Protein AF-A0A8T5MZJ6-F1 (afdb_monomer_lite)

Foldseek 3Di:
DALVVLVVCVVVPAQEDEAAFPPQVPHDLQEWAAEPPDDGHIYHHAPVVLLCCLQPVCLVPPDPCPPPALLSSLVVVLPDDYQGHHRDHDPCSDPNSQNVVSVSVVRVVCNVVNNVVSVDDDDDPVRRPDDHPYYDHDPAAAAPDDPVRHCCLQVVDPLSVVLVVLLVVLQVVLVVVPDPVLNVVSVVLVPRVLSNQLHPDPGPCPPPCVVPRPDPHSVRSSVVSVVVSVVSVVVD

Radius of gyration: 20.73 Å; chains: 1; bounding box: 50×42×55 Å

pLDDT: mean 92.51, std 10.88, range [41.94, 98.5]

Secondary structure (DSSP, 8-state):
--HHHHHHHHHTT-SEEEEE--S-TT--TTS-EEETT-SS-EEEEE-HHHHHHHHTSTT-TTSTT-S--HHHHHHHHHT--SS--B----GGGBTTTB-GGGTHHHHHHHHHHHHHTTT-----TTT--PPPSEEE--SS-B-SSTTT-BTHHHHSSHHHHHHHHHHHHHHHHHHHHT-HHHHHHHHHTT-THHHHTT--S--S-HHHHHHH--SSSHHHHHHHHHHHHHHHHHT-

Structure (mmCIF, N/CA/C/O backbone):
data_AF-A0A8T5MZJ6-F1
#
_entry.id   AF-A0A8T5MZJ6-F1
#
loop_
_atom_site.group_PDB
_atom_site.id
_atom_site.type_symbol
_atom_site.label_atom_id
_atom_site.label_alt_id
_atom_site.label_comp_id
_atom_site.label_asym_id
_atom_site.label_entity_id
_atom_site.label_seq_id
_atom_site.pdbx_PDB_ins_code
_atom_site.Cartn_x
_atom_site.Cartn_y
_atom_site.Cartn_z
_atom_site.occupancy
_atom_site.B_iso_or_equiv
_atom_site.auth_seq_id
_atom_site.auth_comp_id
_atom_site.auth_asym_id
_atom_site.auth_atom_id
_atom_site.pdbx_PDB_model_num
ATOM 1 N N . TYR A 1 1 ? -2.255 -4.180 5.778 1.00 95.69 1 TYR A N 1
ATOM 2 C 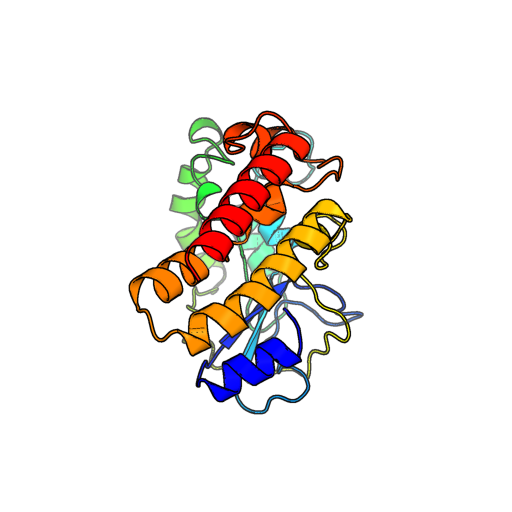CA . TYR A 1 1 ? -2.807 -5.501 5.430 1.00 95.69 1 TYR A CA 1
ATOM 3 C C . TYR A 1 1 ? -2.603 -6.470 6.589 1.00 95.69 1 TYR A C 1
ATOM 5 O O . TYR A 1 1 ? -1.585 -6.408 7.267 1.00 95.69 1 TYR A O 1
ATOM 13 N N . SER A 1 2 ? -3.566 -7.358 6.824 1.00 96.75 2 SER A N 1
ATOM 14 C CA . SER A 1 2 ? -3.425 -8.554 7.663 1.00 96.75 2 SER A CA 1
ATOM 15 C C . SER A 1 2 ? -4.362 -9.639 7.125 1.00 96.75 2 SER A C 1
ATOM 17 O O . SER A 1 2 ? -5.321 -9.322 6.415 1.00 96.75 2 SER A O 1
ATOM 19 N N . ASN A 1 3 ? -4.119 -10.904 7.479 1.00 97.19 3 ASN A N 1
ATOM 20 C CA . ASN A 1 3 ? -5.021 -11.996 7.094 1.00 97.19 3 ASN A CA 1
ATOM 21 C C . ASN A 1 3 ? -6.453 -11.771 7.618 1.00 97.19 3 ASN A C 1
ATOM 23 O O . ASN A 1 3 ? -7.423 -12.078 6.933 1.00 97.19 3 ASN A O 1
ATOM 27 N N . GLU A 1 4 ? -6.590 -11.185 8.811 1.00 97.69 4 GLU A N 1
ATOM 28 C CA . GLU A 1 4 ? -7.889 -10.851 9.404 1.00 97.69 4 GLU A CA 1
ATOM 29 C C . GLU A 1 4 ? -8.636 -9.790 8.585 1.00 97.69 4 GLU A C 1
ATOM 31 O O . GLU A 1 4 ? -9.806 -9.980 8.257 1.00 97.69 4 GLU A O 1
ATOM 36 N N . ILE A 1 5 ? -7.956 -8.707 8.186 1.00 97.56 5 ILE A N 1
ATOM 37 C CA . ILE A 1 5 ? -8.549 -7.656 7.343 1.00 97.56 5 ILE A CA 1
ATOM 38 C C . ILE A 1 5 ? -9.004 -8.240 6.002 1.00 97.56 5 ILE A C 1
ATOM 40 O O . ILE A 1 5 ? -10.084 -7.898 5.522 1.00 97.56 5 ILE A O 1
ATOM 44 N N . ALA A 1 6 ? -8.216 -9.144 5.413 1.00 98.19 6 ALA A N 1
ATOM 45 C CA . ALA A 1 6 ? -8.610 -9.843 4.195 1.00 98.19 6 ALA A CA 1
ATOM 46 C C . ALA A 1 6 ? -9.874 -10.697 4.396 1.00 98.19 6 ALA A C 1
ATOM 48 O O . ALA A 1 6 ? -10.782 -10.634 3.569 1.00 98.19 6 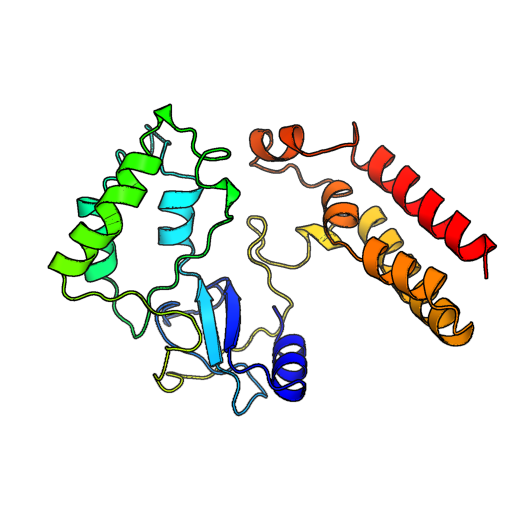ALA A O 1
ATOM 49 N N . GLY A 1 7 ? -9.978 -11.423 5.514 1.00 98.38 7 GLY A N 1
ATOM 50 C CA . GLY A 1 7 ? -11.177 -12.193 5.862 1.00 98.38 7 GLY A CA 1
ATOM 51 C C . GLY A 1 7 ? -12.418 -11.316 6.049 1.00 98.38 7 GLY A C 1
ATOM 52 O O . GLY A 1 7 ? -13.500 -11.653 5.567 1.00 98.38 7 GLY A O 1
ATOM 53 N N . ILE A 1 8 ? -12.265 -10.148 6.682 1.00 98.31 8 ILE A N 1
ATOM 54 C CA . ILE A 1 8 ? -13.347 -9.162 6.807 1.00 98.31 8 ILE A CA 1
ATOM 55 C C . ILE A 1 8 ? -13.759 -8.653 5.422 1.00 98.31 8 ILE A C 1
ATOM 57 O O . ILE A 1 8 ? -14.951 -8.646 5.113 1.00 98.31 8 ILE A O 1
ATOM 61 N N . ALA A 1 9 ? -12.804 -8.272 4.571 1.00 98.31 9 ALA A N 1
ATOM 62 C CA . ALA A 1 9 ? -13.087 -7.808 3.215 1.00 98.31 9 ALA A CA 1
ATOM 63 C C . ALA A 1 9 ? -13.824 -8.879 2.386 1.00 98.31 9 ALA A C 1
ATOM 65 O O . ALA A 1 9 ? -14.832 -8.574 1.747 1.00 98.31 9 ALA A O 1
ATOM 66 N N . GLU A 1 10 ? -13.402 -10.145 2.464 1.00 98.25 10 GLU A N 1
ATOM 67 C CA . GLU A 1 10 ? -14.109 -11.266 1.831 1.00 98.25 10 GLU A CA 1
ATOM 68 C C . GLU A 1 10 ? -15.551 -11.390 2.349 1.00 98.25 10 GLU A C 1
ATOM 70 O O . GLU A 1 10 ? -16.484 -11.523 1.556 1.00 98.25 10 GLU A O 1
ATOM 75 N N . SER A 1 11 ? -15.757 -11.289 3.667 1.00 98.38 11 SER A N 1
ATOM 76 C CA . SER A 1 11 ? -17.091 -11.385 4.283 1.00 98.38 11 SER A CA 1
ATOM 77 C C . SER A 1 11 ? -18.051 -10.274 3.840 1.00 98.38 11 SER A C 1
ATOM 79 O O . SER A 1 11 ? -19.264 -10.481 3.796 1.00 98.38 11 SER A O 1
ATOM 81 N N . LEU A 1 12 ? -17.505 -9.112 3.470 1.00 98.25 12 LEU A N 1
ATOM 82 C CA . LEU A 1 12 ? -18.248 -7.968 2.944 1.00 98.25 12 LEU A CA 1
ATOM 83 C C . LEU A 1 12 ? -18.489 -8.058 1.426 1.00 98.25 12 LEU A C 1
ATOM 85 O O . LEU A 1 12 ? -19.178 -7.203 0.873 1.00 98.25 12 LEU A O 1
ATOM 89 N N . GLY A 1 13 ? -17.957 -9.084 0.754 1.00 97.56 13 GLY A N 1
ATOM 90 C CA . GLY A 1 13 ? -18.157 -9.325 -0.676 1.00 97.56 13 GLY A CA 1
ATOM 91 C C . GLY A 1 13 ? -17.139 -8.648 -1.597 1.00 97.56 13 GLY A C 1
ATOM 92 O O . GLY A 1 13 ? -17.360 -8.619 -2.809 1.00 97.56 13 GLY A O 1
ATOM 93 N N . TYR A 1 14 ? -16.031 -8.118 -1.068 1.00 97.56 14 TYR A N 1
ATOM 94 C CA . TYR A 1 14 ? -14.942 -7.615 -1.909 1.00 97.56 14 TYR A CA 1
ATOM 95 C C . TYR A 1 14 ? -14.266 -8.770 -2.662 1.00 97.56 14 TYR A C 1
ATOM 97 O O . TYR A 1 14 ? -14.026 -9.840 -2.102 1.00 97.56 14 TYR A O 1
ATOM 105 N N . LYS A 1 15 ? -13.953 -8.545 -3.943 1.00 96.94 15 LYS A N 1
ATOM 106 C CA . LYS A 1 15 ? -13.355 -9.556 -4.836 1.00 96.94 15 LYS A CA 1
ATOM 107 C C . LYS A 1 15 ? -11.827 -9.565 -4.809 1.00 96.94 15 LYS A C 1
ATOM 109 O O . LYS A 1 15 ? -11.223 -10.621 -4.972 1.00 96.94 15 LYS A O 1
ATOM 114 N N . THR A 1 16 ? -11.220 -8.407 -4.563 1.00 97.62 16 THR A N 1
ATOM 115 C CA . THR A 1 16 ? -9.768 -8.219 -4.594 1.00 97.62 16 THR A CA 1
ATOM 116 C C . THR A 1 16 ? -9.340 -7.311 -3.446 1.00 97.62 16 THR A C 1
ATOM 118 O O . THR A 1 16 ? -10.002 -6.312 -3.164 1.00 97.62 16 THR A O 1
ATOM 121 N N . ILE A 1 17 ? -8.229 -7.646 -2.794 1.00 97.69 17 ILE A N 1
ATOM 122 C CA . ILE A 1 17 ? -7.534 -6.811 -1.812 1.00 97.69 17 ILE A CA 1
ATOM 123 C C . ILE A 1 17 ? -6.093 -6.578 -2.275 1.00 97.69 17 ILE A C 1
ATOM 125 O O . ILE A 1 17 ? -5.496 -7.427 -2.937 1.00 97.69 17 ILE A O 1
ATOM 129 N N . LEU A 1 18 ? -5.543 -5.411 -1.949 1.00 97.44 18 LEU A N 1
ATOM 130 C CA . LEU A 1 18 ? -4.189 -5.008 -2.326 1.00 97.44 18 LEU A CA 1
ATOM 131 C C . LEU A 1 18 ? -3.278 -5.014 -1.092 1.00 97.44 18 LEU A C 1
ATOM 133 O O . LEU A 1 18 ? -3.720 -4.669 0.009 1.00 97.44 18 LEU A O 1
ATOM 137 N N . ALA A 1 19 ? -2.010 -5.385 -1.261 1.00 97.31 19 ALA A N 1
ATOM 138 C CA . ALA A 1 19 ? -1.007 -5.269 -0.202 1.00 97.31 19 ALA A CA 1
ATOM 139 C C . ALA A 1 19 ? 0.405 -5.018 -0.748 1.00 97.31 19 ALA A C 1
ATOM 141 O O . ALA A 1 19 ? 0.667 -5.149 -1.942 1.00 97.31 19 ALA A O 1
ATOM 142 N N . GLU A 1 20 ? 1.322 -4.666 0.150 1.00 96.25 20 GLU A N 1
ATOM 143 C CA . GLU A 1 20 ? 2.745 -4.532 -0.163 1.00 96.25 20 GLU A CA 1
ATOM 144 C C . GLU A 1 20 ? 3.383 -5.900 -0.469 1.00 96.25 20 GLU A C 1
ATOM 146 O O . GLU A 1 20 ? 3.102 -6.889 0.214 1.00 96.25 20 GLU A O 1
ATOM 151 N N . GLY A 1 21 ? 4.255 -5.958 -1.478 1.00 94.44 21 GLY A N 1
ATOM 152 C CA . GLY A 1 21 ? 4.912 -7.179 -1.953 1.00 94.44 21 GLY A CA 1
ATOM 153 C C . GLY A 1 21 ? 6.135 -7.584 -1.134 1.00 94.44 21 GLY A C 1
ATOM 154 O O . GLY A 1 21 ? 7.237 -7.683 -1.669 1.00 94.44 21 GLY A O 1
ATOM 155 N N . ILE A 1 22 ? 5.944 -7.831 0.162 1.00 92.69 22 ILE A N 1
ATOM 156 C CA . ILE A 1 22 ? 6.994 -8.256 1.107 1.00 92.69 22 ILE A CA 1
ATOM 157 C C . ILE A 1 22 ? 6.788 -9.696 1.592 1.00 92.69 22 ILE A C 1
ATOM 159 O O . ILE A 1 22 ? 5.775 -10.323 1.308 1.00 92.69 22 ILE A O 1
ATOM 163 N N . ASN A 1 23 ? 7.756 -10.249 2.333 1.00 88.25 23 ASN A N 1
ATOM 164 C CA . ASN A 1 23 ? 7.671 -11.587 2.950 1.00 88.25 23 ASN A CA 1
ATOM 165 C C . ASN A 1 23 ? 7.388 -12.735 1.956 1.00 88.25 23 ASN A C 1
ATOM 167 O O . ASN A 1 23 ? 6.758 -13.746 2.280 1.00 88.25 23 ASN A O 1
ATOM 171 N N . LEU A 1 24 ? 7.876 -12.599 0.722 1.00 90.31 24 LEU A N 1
ATOM 172 C CA . LEU A 1 24 ? 7.613 -13.552 -0.356 1.00 90.31 24 LEU A CA 1
ATOM 173 C C . LEU A 1 24 ? 8.592 -14.731 -0.408 1.00 90.31 24 LEU A C 1
ATOM 175 O O . LEU A 1 24 ? 8.253 -15.775 -0.973 1.00 90.31 24 LEU A O 1
ATOM 179 N N . GLY A 1 25 ? 9.765 -14.614 0.219 1.00 89.19 25 GLY A N 1
ATOM 180 C CA . GLY A 1 25 ? 10.819 -15.622 0.122 1.00 89.19 25 GLY A CA 1
ATOM 181 C C . GLY A 1 25 ? 11.294 -15.758 -1.325 1.00 89.19 25 GLY A C 1
ATOM 182 O O . GLY A 1 25 ? 11.796 -14.801 -1.897 1.00 89.19 25 GLY A O 1
ATOM 183 N N . TRP A 1 26 ? 11.112 -16.939 -1.917 1.00 87.81 26 TRP A N 1
ATOM 184 C CA . TRP A 1 26 ? 11.444 -17.217 -3.323 1.00 87.81 26 TRP A CA 1
ATOM 185 C C . TRP A 1 26 ? 10.317 -16.862 -4.309 1.00 87.81 26 TRP A C 1
ATOM 187 O O . TRP A 1 26 ? 10.498 -16.985 -5.519 1.00 87.81 26 TRP A O 1
ATOM 197 N N . ARG A 1 27 ? 9.140 -16.469 -3.807 1.00 94.38 27 ARG A N 1
ATOM 198 C CA . ARG A 1 27 ? 7.971 -16.128 -4.627 1.00 94.38 27 ARG A CA 1
ATOM 199 C C . ARG A 1 27 ? 8.084 -14.708 -5.195 1.00 94.38 27 ARG A C 1
ATOM 201 O O . ARG A 1 27 ? 8.863 -13.898 -4.703 1.00 94.38 27 ARG A O 1
ATOM 208 N N . SER A 1 28 ? 7.269 -14.394 -6.201 1.00 96.31 28 SER A N 1
ATOM 209 C CA . SER A 1 28 ? 7.245 -13.083 -6.870 1.00 96.31 28 SER A CA 1
ATOM 210 C C . SER A 1 28 ? 5.968 -12.298 -6.535 1.00 96.31 28 SER A C 1
ATOM 212 O O . SER A 1 28 ? 4.906 -12.916 -6.447 1.00 96.31 28 SER A O 1
ATOM 214 N N . PRO A 1 29 ? 6.015 -10.958 -6.388 1.00 97.19 29 PRO A N 1
ATOM 215 C CA . PRO A 1 29 ? 4.811 -10.143 -6.198 1.00 97.19 29 PRO A CA 1
ATOM 216 C C . PRO A 1 29 ? 3.924 -10.093 -7.452 1.00 97.19 29 PRO A C 1
ATOM 218 O O . PRO A 1 29 ? 2.780 -9.661 -7.369 1.00 97.19 29 PRO A O 1
ATOM 221 N N . ASN A 1 30 ? 4.428 -10.563 -8.598 1.00 97.62 30 ASN A N 1
ATOM 222 C CA . ASN A 1 30 ? 3.744 -10.467 -9.885 1.00 97.62 30 ASN A CA 1
ATOM 223 C C . ASN A 1 30 ? 2.742 -11.609 -10.157 1.00 97.62 30 ASN A C 1
ATOM 225 O O . ASN A 1 30 ? 2.344 -11.826 -11.297 1.00 97.62 30 ASN A O 1
ATOM 229 N N . TYR A 1 31 ? 2.376 -12.393 -9.145 1.00 97.88 31 TYR A N 1
ATOM 230 C CA . TYR A 1 31 ? 1.352 -13.435 -9.260 1.00 97.88 31 TYR A CA 1
ATOM 231 C C . TYR A 1 31 ? 0.130 -13.057 -8.434 1.00 97.88 31 TYR A C 1
ATOM 233 O O . TYR A 1 31 ? 0.239 -12.344 -7.432 1.00 97.88 31 TYR A O 1
ATOM 241 N N . VAL A 1 32 ? -1.030 -13.581 -8.824 1.00 98.00 32 VAL A N 1
ATOM 242 C CA . VAL A 1 32 ? -2.225 -13.499 -7.983 1.00 98.00 32 VAL A CA 1
ATOM 243 C C . VAL A 1 32 ? -2.063 -14.451 -6.799 1.00 98.00 32 VAL A C 1
ATOM 245 O O . VAL A 1 32 ? -1.678 -15.607 -6.964 1.00 98.00 32 VAL A O 1
ATOM 248 N N . TYR A 1 33 ? -2.388 -13.991 -5.593 1.00 98.06 33 TYR A N 1
ATOM 249 C CA . TYR A 1 33 ? -2.386 -14.824 -4.389 1.00 98.06 33 TYR A CA 1
ATOM 250 C C . TYR A 1 33 ? -3.773 -14.919 -3.766 1.00 98.06 33 TYR A C 1
ATOM 252 O O . TYR A 1 33 ? -4.672 -14.134 -4.055 1.00 98.06 33 TYR A O 1
ATOM 260 N N . ARG A 1 34 ? -3.946 -15.888 -2.870 1.00 98.06 34 ARG A N 1
ATOM 261 C CA . ARG A 1 34 ? -5.109 -15.995 -1.989 1.00 98.06 34 ARG A CA 1
ATOM 262 C C . ARG A 1 34 ? -4.670 -15.652 -0.568 1.00 98.06 34 ARG A C 1
ATOM 264 O O . ARG A 1 34 ? -3.710 -16.264 -0.096 1.00 98.06 34 ARG A O 1
ATOM 271 N N . PRO A 1 35 ? -5.325 -14.719 0.139 1.00 98.06 35 PRO A N 1
ATOM 272 C CA . PRO A 1 35 ? -5.056 -14.508 1.555 1.00 98.06 35 PRO A CA 1
ATOM 273 C C . PRO A 1 35 ? -5.254 -15.787 2.367 1.00 98.06 35 PRO A C 1
ATOM 275 O O . PRO A 1 35 ? -6.222 -16.526 2.160 1.00 98.06 35 PRO A O 1
ATOM 278 N N . ARG A 1 36 ? -4.367 -16.033 3.331 1.00 97.44 36 ARG A N 1
ATOM 279 C CA . ARG A 1 36 ? -4.527 -17.137 4.277 1.00 97.44 36 ARG A CA 1
ATOM 280 C C . ARG A 1 36 ? -5.857 -17.026 5.020 1.00 97.44 36 ARG A C 1
ATOM 282 O O . ARG A 1 36 ? -6.197 -15.978 5.561 1.00 97.44 36 ARG A O 1
ATOM 289 N N . GLY A 1 37 ? -6.600 -18.132 5.055 1.00 96.94 37 GLY A N 1
ATOM 290 C CA . GLY A 1 37 ? -7.919 -18.204 5.692 1.00 96.94 37 GLY A CA 1
ATOM 291 C C . GLY A 1 37 ? -9.082 -17.678 4.843 1.00 96.94 37 GLY A C 1
ATOM 292 O O . GLY A 1 37 ? -10.219 -17.752 5.295 1.00 96.94 37 GLY A O 1
ATOM 293 N N . CYS A 1 38 ? -8.822 -17.202 3.623 1.00 98.00 38 CYS A N 1
ATOM 294 C CA . CYS A 1 38 ? -9.849 -16.787 2.667 1.00 98.00 38 CYS A CA 1
ATOM 295 C C . CYS A 1 38 ? -10.048 -17.831 1.562 1.00 98.00 38 CYS A C 1
ATOM 297 O O . CYS A 1 38 ? -9.199 -18.699 1.344 1.00 98.00 38 CYS A O 1
ATOM 299 N N . SER A 1 39 ? -11.167 -17.753 0.844 1.00 96.19 39 SER A N 1
ATOM 300 C CA . SER A 1 39 ? -11.558 -18.753 -0.165 1.00 96.19 39 SER A CA 1
ATOM 301 C C . SER A 1 39 ? -11.883 -18.180 -1.545 1.00 96.19 39 SER A C 1
ATOM 303 O O . SER A 1 39 ? -11.803 -18.910 -2.529 1.00 96.19 39 SER A O 1
ATOM 305 N N . LYS A 1 40 ? -12.240 -16.897 -1.625 1.00 95.81 40 LYS A N 1
ATOM 306 C CA . LYS A 1 40 ? -12.764 -16.222 -2.817 1.00 95.81 40 LYS A CA 1
ATOM 307 C C . LYS A 1 40 ? -12.001 -14.947 -3.157 1.00 95.81 40 LYS A C 1
ATOM 309 O O . LYS A 1 40 ? -11.792 -14.682 -4.335 1.00 95.81 40 LYS A O 1
ATOM 314 N N . ILE A 1 41 ? -11.625 -14.146 -2.157 1.00 97.75 41 ILE A N 1
ATOM 315 C CA . ILE A 1 41 ? -10.947 -12.871 -2.392 1.00 97.75 41 ILE A CA 1
ATOM 316 C C . ILE A 1 41 ? -9.534 -13.119 -2.937 1.00 97.75 41 ILE A C 1
ATOM 318 O O . ILE A 1 41 ? -8.779 -13.948 -2.419 1.00 97.75 41 ILE A O 1
ATOM 322 N N . LYS A 1 42 ? -9.175 -12.385 -3.989 1.00 98.19 42 LYS A N 1
ATOM 323 C CA . LYS A 1 42 ? -7.832 -12.373 -4.572 1.00 98.19 42 LYS A CA 1
ATOM 324 C C . LYS A 1 42 ? -6.962 -11.335 -3.871 1.00 98.19 42 LYS A C 1
ATOM 326 O O . LYS A 1 42 ? -7.450 -10.301 -3.422 1.00 98.19 42 LYS A O 1
ATOM 331 N N . LEU A 1 43 ? -5.665 -11.595 -3.804 1.00 98.12 43 LEU A N 1
ATOM 332 C CA . LEU A 1 43 ? -4.651 -10.681 -3.298 1.00 98.12 43 LEU A CA 1
ATOM 333 C C . LEU A 1 43 ? -3.699 -10.299 -4.425 1.00 98.12 43 LEU A C 1
ATOM 335 O O . LEU A 1 43 ? -3.044 -11.167 -5.004 1.00 98.12 43 LEU A O 1
ATOM 339 N N . LEU A 1 44 ? -3.598 -8.997 -4.679 1.00 98.38 44 LEU A N 1
ATOM 340 C CA . LEU A 1 44 ? -2.602 -8.418 -5.572 1.00 98.38 44 LEU A CA 1
ATOM 341 C C . LEU A 1 44 ? -1.528 -7.725 -4.741 1.00 98.38 44 LEU A C 1
ATOM 343 O O . LEU A 1 44 ? -1.826 -6.930 -3.845 1.00 98.38 44 LEU A O 1
ATOM 347 N N . LEU A 1 45 ? -0.274 -8.048 -5.036 1.00 98.00 45 LEU A N 1
ATOM 348 C CA . LEU A 1 45 ? 0.874 -7.525 -4.315 1.00 98.00 45 LEU A CA 1
ATOM 349 C C . LEU A 1 45 ? 1.596 -6.487 -5.153 1.00 98.00 45 LEU A C 1
ATOM 351 O O . LEU A 1 45 ? 1.884 -6.726 -6.324 1.00 98.00 45 LEU A O 1
ATOM 355 N N . ARG A 1 46 ? 1.921 -5.357 -4.531 1.00 97.69 46 ARG A N 1
ATOM 356 C CA . ARG A 1 46 ? 2.731 -4.299 -5.130 1.00 97.69 46 ARG A CA 1
ATOM 357 C C . ARG A 1 46 ? 4.097 -4.840 -5.536 1.00 97.69 46 ARG A C 1
ATOM 359 O O . ARG A 1 46 ? 4.797 -5.451 -4.730 1.00 97.69 46 ARG A O 1
ATOM 366 N N . ASN A 1 47 ? 4.535 -4.535 -6.750 1.00 97.44 47 ASN A N 1
ATOM 367 C CA . ASN A 1 47 ? 5.942 -4.637 -7.104 1.00 97.44 47 ASN A CA 1
ATOM 368 C C . ASN A 1 47 ? 6.649 -3.363 -6.622 1.00 97.44 47 ASN A C 1
ATOM 370 O O . ASN A 1 47 ? 6.705 -2.365 -7.346 1.00 97.44 47 ASN A O 1
ATOM 374 N N . TYR A 1 48 ? 7.117 -3.364 -5.369 1.00 94.38 48 TYR A N 1
ATOM 375 C CA . TYR A 1 48 ? 7.643 -2.151 -4.732 1.00 94.38 48 TYR A CA 1
ATOM 376 C C . TYR A 1 48 ? 8.846 -1.567 -5.473 1.00 94.38 48 TYR A C 1
ATOM 378 O O . TYR A 1 48 ? 8.963 -0.353 -5.547 1.00 94.38 48 TYR A O 1
ATOM 386 N N . MET A 1 49 ? 9.712 -2.395 -6.072 1.00 93.88 49 MET A N 1
ATOM 387 C CA . MET A 1 49 ? 10.893 -1.892 -6.782 1.00 93.88 49 MET A CA 1
ATOM 388 C C . MET A 1 49 ? 10.495 -1.022 -7.973 1.00 93.88 49 MET A C 1
ATOM 390 O O . MET A 1 49 ? 10.897 0.136 -8.026 1.00 93.88 49 MET A O 1
ATOM 394 N N . LEU A 1 50 ? 9.654 -1.555 -8.865 1.00 97.25 50 LEU A N 1
ATOM 395 C CA . LEU A 1 50 ? 9.181 -0.831 -10.047 1.00 97.25 50 LEU A CA 1
ATOM 396 C C . LEU A 1 50 ? 8.267 0.341 -9.674 1.00 97.25 50 LEU A C 1
ATOM 398 O O . LEU A 1 50 ? 8.319 1.403 -10.288 1.00 97.25 50 LEU A O 1
ATOM 402 N N . SER A 1 51 ? 7.460 0.173 -8.625 1.00 97.38 51 SER A N 1
ATOM 403 C CA . SER A 1 51 ? 6.622 1.250 -8.096 1.00 97.38 51 SER A CA 1
ATOM 404 C C . SER A 1 51 ? 7.452 2.426 -7.576 1.00 97.38 51 SER A C 1
ATOM 406 O O . SER A 1 51 ? 7.159 3.580 -7.892 1.00 97.38 51 SER A O 1
ATOM 408 N N . ASP A 1 52 ? 8.505 2.144 -6.809 1.00 95.31 52 ASP A N 1
ATOM 409 C CA . ASP A 1 52 ? 9.394 3.154 -6.234 1.00 95.31 52 ASP A CA 1
ATOM 410 C C . ASP A 1 52 ? 10.280 3.814 -7.303 1.00 95.31 52 ASP A C 1
ATOM 412 O O . ASP A 1 52 ? 10.670 4.972 -7.145 1.00 95.31 52 ASP A O 1
ATOM 416 N N . ASP A 1 53 ? 10.573 3.122 -8.409 1.00 97.25 53 ASP A N 1
ATOM 417 C CA . ASP A 1 53 ? 11.318 3.698 -9.534 1.00 97.25 53 ASP A CA 1
ATOM 418 C C . ASP A 1 53 ? 10.580 4.891 -10.159 1.00 97.25 53 ASP A C 1
ATOM 420 O O . ASP A 1 53 ? 11.205 5.904 -10.473 1.00 97.25 53 ASP A O 1
ATOM 424 N N . VAL A 1 54 ? 9.251 4.805 -10.281 1.00 97.44 54 VAL A N 1
ATOM 425 C CA . VAL A 1 54 ? 8.410 5.913 -10.764 1.00 97.44 54 VAL A CA 1
ATOM 426 C C . VAL A 1 54 ? 8.117 6.916 -9.647 1.00 97.44 54 VAL A C 1
ATOM 428 O O . VAL A 1 54 ? 8.199 8.122 -9.866 1.00 97.44 54 VAL A O 1
ATOM 431 N N . SER A 1 55 ? 7.794 6.433 -8.445 1.00 94.88 55 SER A N 1
ATOM 432 C CA . SER A 1 55 ? 7.320 7.301 -7.355 1.00 94.88 55 SER A CA 1
ATOM 433 C C . SER A 1 55 ? 8.447 8.149 -6.757 1.00 94.88 55 SER A C 1
ATOM 435 O O . SER A 1 55 ? 8.283 9.350 -6.552 1.00 94.88 55 SER A O 1
ATOM 437 N N . PHE A 1 56 ? 9.622 7.549 -6.539 1.00 92.56 56 PHE A N 1
ATOM 438 C CA . PHE A 1 56 ? 10.723 8.165 -5.792 1.00 92.56 56 PHE A CA 1
ATOM 439 C C . PHE A 1 56 ? 11.989 8.376 -6.630 1.00 92.56 56 PHE A C 1
ATOM 441 O O . PHE A 1 56 ? 12.645 9.406 -6.493 1.00 92.56 56 PHE A O 1
ATOM 448 N N . ARG A 1 57 ? 12.363 7.429 -7.505 1.00 95.69 57 ARG A N 1
ATOM 449 C CA . ARG A 1 57 ? 13.658 7.485 -8.224 1.00 95.69 57 ARG A CA 1
ATOM 450 C C . ARG A 1 57 ? 13.602 8.178 -9.583 1.00 95.69 57 ARG A C 1
ATOM 452 O O . ARG A 1 57 ? 14.651 8.377 -10.194 1.00 95.69 57 ARG A O 1
ATOM 459 N N . PHE A 1 58 ? 12.421 8.580 -10.047 1.00 97.19 58 PHE A N 1
ATOM 460 C CA . PHE A 1 58 ? 12.219 9.107 -11.398 1.00 97.19 58 PHE A CA 1
ATOM 461 C C . PHE A 1 58 ? 13.130 10.302 -11.724 1.00 97.19 58 PHE A C 1
ATOM 463 O O . PHE A 1 58 ? 13.727 10.360 -12.799 1.00 97.19 58 PHE A O 1
ATOM 470 N N . SER A 1 59 ? 13.301 11.214 -10.765 1.00 94.81 59 SER A N 1
ATOM 471 C CA . SER A 1 59 ? 14.176 12.392 -10.856 1.00 94.81 59 SER A CA 1
ATOM 472 C C . SER A 1 59 ? 15.533 12.218 -10.154 1.00 94.81 59 SER A C 1
ATOM 474 O O . SER A 1 59 ? 16.316 13.163 -10.045 1.00 94.81 59 SER A O 1
ATOM 476 N N . ALA A 1 60 ? 15.865 11.007 -9.696 1.00 95.00 60 ALA A N 1
ATOM 477 C CA . ALA A 1 60 ? 17.104 10.740 -8.975 1.00 95.00 60 ALA A CA 1
ATOM 478 C C . ALA A 1 60 ? 18.294 10.579 -9.939 1.00 95.00 60 ALA A C 1
ATOM 480 O O . ALA A 1 60 ? 18.681 9.468 -10.289 1.00 95.00 60 ALA A O 1
ATOM 481 N N . HIS A 1 61 ? 18.935 11.686 -10.325 1.00 94.19 61 HIS A N 1
ATOM 482 C CA . HIS A 1 61 ? 20.067 11.706 -11.271 1.00 94.19 61 HIS A CA 1
ATOM 483 C C . HIS A 1 61 ? 21.260 10.805 -10.899 1.00 94.19 61 HIS A C 1
ATOM 485 O O . HIS A 1 61 ? 22.038 10.424 -11.771 1.00 94.19 61 HIS A O 1
ATOM 491 N N . ALA A 1 62 ? 21.431 10.491 -9.612 1.00 95.00 62 ALA A N 1
ATOM 492 C CA . ALA A 1 62 ? 22.500 9.621 -9.120 1.00 95.00 62 ALA A CA 1
ATOM 493 C C . ALA A 1 62 ? 22.148 8.120 -9.169 1.00 95.00 62 ALA A C 1
ATOM 495 O O . ALA A 1 62 ? 23.025 7.279 -8.974 1.00 95.00 62 ALA A O 1
ATOM 496 N N . TRP A 1 63 ? 20.881 7.765 -9.399 1.00 96.38 63 TRP A N 1
ATOM 497 C CA . TRP A 1 63 ? 20.451 6.377 -9.532 1.00 96.38 63 TRP A CA 1
ATOM 498 C C . TRP A 1 63 ? 20.840 5.831 -10.907 1.00 96.38 63 TRP A C 1
ATOM 500 O O . TRP A 1 63 ? 20.634 6.474 -11.931 1.00 96.38 63 TRP A O 1
ATOM 510 N N . SER A 1 64 ? 21.368 4.608 -10.949 1.00 95.62 64 SER A N 1
ATOM 511 C CA . SER A 1 64 ? 21.848 3.972 -12.184 1.00 95.62 64 SER A CA 1
ATOM 512 C C . SER A 1 64 ? 20.766 3.755 -13.247 1.00 95.62 64 SER A C 1
ATOM 514 O O . SER A 1 64 ? 21.094 3.600 -14.422 1.00 95.62 64 SER A O 1
ATOM 516 N N . GLY A 1 65 ? 19.487 3.741 -12.858 1.00 93.81 65 GLY A N 1
ATOM 517 C CA . GLY A 1 65 ? 18.363 3.661 -13.791 1.00 93.81 65 GLY A CA 1
ATOM 518 C C . GLY A 1 65 ? 18.040 4.981 -14.497 1.00 93.81 65 GLY A C 1
ATOM 519 O O . GLY A 1 65 ? 17.390 4.952 -15.546 1.00 93.81 65 GLY A O 1
ATOM 520 N N . TYR A 1 66 ? 18.525 6.118 -13.982 1.00 97.19 66 TYR A N 1
ATOM 521 C CA . TYR A 1 66 ? 18.247 7.445 -14.527 1.00 97.19 66 TYR A CA 1
ATOM 522 C C . TYR A 1 66 ? 18.917 7.663 -15.904 1.00 97.19 66 TYR A C 1
ATOM 524 O O . TYR A 1 66 ? 20.065 7.261 -16.105 1.00 97.19 66 TYR A O 1
ATOM 532 N N . PRO A 1 67 ? 18.249 8.330 -16.868 1.00 97.00 67 PRO A N 1
ATOM 533 C CA . PRO A 1 67 ? 16.853 8.778 -16.820 1.00 97.00 67 PRO A CA 1
ATOM 534 C C . PRO A 1 67 ? 15.879 7.608 -16.991 1.00 97.00 67 PRO A C 1
ATOM 536 O O . PRO A 1 67 ? 16.138 6.708 -17.795 1.00 97.00 67 PRO A O 1
ATOM 539 N N . LEU A 1 68 ? 14.747 7.631 -16.281 1.00 98.19 68 LEU A N 1
ATOM 540 C CA . LEU A 1 68 ? 13.682 6.649 -16.485 1.00 98.19 68 LEU A CA 1
ATOM 541 C C . LEU A 1 68 ? 12.772 7.089 -17.636 1.00 98.19 68 LEU A C 1
ATOM 543 O O . LEU A 1 68 ? 11.987 8.024 -17.507 1.00 98.19 68 LEU A O 1
ATOM 547 N N . THR A 1 69 ? 12.893 6.423 -18.779 1.00 98.38 69 THR A N 1
ATOM 548 C CA . THR A 1 69 ? 12.078 6.691 -19.968 1.00 98.38 69 THR A CA 1
ATOM 549 C C . THR A 1 69 ? 10.967 5.651 -20.116 1.00 98.38 69 THR A C 1
ATOM 551 O O . THR A 1 69 ? 11.042 4.558 -19.553 1.00 98.38 69 THR A O 1
ATOM 554 N N . ALA A 1 70 ? 9.908 5.994 -20.855 1.00 98.50 70 ALA A N 1
ATOM 555 C CA . ALA A 1 70 ? 8.740 5.129 -21.032 1.00 98.50 70 ALA A CA 1
ATOM 556 C C . ALA A 1 70 ? 9.088 3.798 -21.721 1.00 98.50 70 ALA A C 1
ATOM 558 O O . ALA A 1 70 ? 8.596 2.752 -21.309 1.00 98.50 70 ALA A O 1
ATOM 559 N N . ASP A 1 71 ? 9.969 3.834 -22.722 1.00 98.38 71 ASP A N 1
ATOM 560 C CA . ASP A 1 71 ? 10.477 2.667 -23.449 1.00 98.38 71 ASP A CA 1
ATOM 561 C C . ASP A 1 71 ? 11.333 1.773 -22.546 1.00 98.38 71 ASP A C 1
ATOM 563 O O . ASP A 1 71 ? 11.105 0.569 -22.483 1.00 98.38 71 ASP A O 1
ATOM 567 N N . LYS A 1 72 ? 12.246 2.365 -21.764 1.00 98.44 72 LYS A N 1
ATOM 568 C CA . LYS A 1 72 ? 13.061 1.643 -20.776 1.00 98.44 72 LYS A CA 1
ATOM 569 C C . LYS A 1 72 ? 12.190 0.960 -19.719 1.00 98.44 72 LYS A C 1
ATOM 571 O O . LYS A 1 72 ? 12.428 -0.191 -19.376 1.00 98.44 72 LYS A O 1
ATOM 576 N N . TYR A 1 73 ? 11.186 1.659 -19.195 1.00 98.38 73 TYR A N 1
ATOM 577 C CA . TYR A 1 73 ? 10.306 1.098 -18.172 1.00 98.38 73 TYR A CA 1
ATOM 578 C C . TYR A 1 73 ? 9.383 0.009 -18.741 1.00 98.38 73 TYR A C 1
ATOM 580 O O . TYR A 1 73 ? 9.198 -1.026 -18.105 1.00 98.38 73 TYR A O 1
ATOM 588 N N . ALA A 1 74 ? 8.857 0.192 -19.958 1.00 98.44 74 ALA A N 1
ATOM 589 C CA . ALA A 1 74 ? 8.106 -0.845 -20.669 1.00 98.44 74 ALA A CA 1
ATOM 590 C C . ALA A 1 74 ? 8.961 -2.095 -20.938 1.00 98.44 74 ALA A C 1
ATOM 592 O O . ALA A 1 74 ? 8.486 -3.212 -20.734 1.00 98.44 74 ALA A O 1
ATOM 593 N N . ASP A 1 75 ? 10.230 -1.913 -21.314 1.00 98.38 75 ASP A N 1
ATOM 594 C CA . ASP A 1 75 ? 11.192 -3.005 -21.459 1.00 98.38 75 ASP A CA 1
ATOM 595 C C . ASP A 1 75 ? 11.353 -3.779 -20.145 1.00 98.38 75 ASP A C 1
ATOM 597 O O . ASP A 1 75 ? 11.193 -4.998 -20.122 1.00 98.38 75 ASP A O 1
ATOM 601 N N . TRP A 1 76 ? 11.563 -3.095 -19.019 1.00 97.94 76 TRP A N 1
ATOM 602 C CA . TRP A 1 76 ? 11.671 -3.744 -17.706 1.00 97.94 76 TRP A CA 1
ATOM 603 C C . TRP A 1 76 ? 10.403 -4.503 -17.309 1.00 97.94 76 TRP A C 1
ATOM 605 O O . TRP A 1 76 ? 10.488 -5.628 -16.810 1.00 97.94 76 TRP A O 1
ATOM 615 N N . LEU A 1 77 ? 9.229 -3.923 -17.568 1.00 97.75 77 LEU A N 1
ATOM 616 C CA . LEU A 1 77 ? 7.946 -4.589 -17.345 1.00 97.75 77 LEU A CA 1
ATOM 617 C C . LEU A 1 77 ? 7.815 -5.856 -18.197 1.00 97.75 77 LEU A C 1
ATOM 619 O O . LEU A 1 77 ? 7.329 -6.867 -17.701 1.00 97.75 77 LEU A O 1
ATOM 623 N N . SER A 1 78 ? 8.290 -5.843 -19.444 1.00 96.94 78 SER A N 1
ATOM 624 C CA . SER A 1 78 ? 8.206 -7.007 -20.338 1.00 96.94 78 SER A CA 1
ATOM 625 C C . SER A 1 78 ? 9.052 -8.199 -19.881 1.00 96.94 78 SER A C 1
ATOM 627 O O . SER A 1 78 ? 8.736 -9.344 -20.196 1.00 96.94 78 SER A O 1
ATOM 629 N N . HIS A 1 79 ? 10.101 -7.942 -19.095 1.00 96.31 79 HIS A N 1
ATOM 630 C CA . HIS A 1 79 ? 10.956 -8.974 -18.511 1.00 96.31 79 HIS A CA 1
ATOM 631 C C . HIS A 1 79 ? 10.431 -9.500 -17.166 1.00 96.31 79 HIS A C 1
ATOM 633 O O . HIS A 1 79 ? 11.008 -10.430 -16.595 1.00 96.31 79 HIS A O 1
ATOM 639 N N . CYS A 1 80 ? 9.344 -8.933 -16.636 1.00 95.56 80 CYS A N 1
ATOM 640 C CA . CYS A 1 80 ? 8.727 -9.424 -15.414 1.00 95.56 80 CYS A CA 1
ATOM 641 C C . CYS A 1 80 ? 7.986 -10.739 -15.672 1.00 95.56 80 CYS A C 1
ATOM 643 O O . CYS A 1 80 ? 7.009 -10.789 -16.410 1.00 95.56 80 CYS A O 1
ATOM 645 N N . THR A 1 81 ? 8.401 -11.809 -14.996 1.00 92.62 81 THR A N 1
ATOM 646 C CA . THR A 1 81 ? 7.644 -13.067 -14.980 1.00 92.62 81 THR A CA 1
ATOM 647 C C . THR A 1 81 ? 6.478 -12.974 -13.999 1.00 92.62 81 THR A C 1
ATOM 649 O O . THR A 1 81 ? 6.673 -12.500 -12.872 1.00 92.62 81 THR A O 1
ATOM 652 N N . GLY A 1 82 ? 5.313 -13.493 -14.376 1.00 93.94 82 GLY A N 1
ATOM 653 C CA . GLY A 1 82 ? 4.130 -13.549 -13.523 1.00 93.94 82 GLY A CA 1
ATOM 654 C C . GLY A 1 82 ? 2.836 -13.416 -14.313 1.00 93.94 82 GLY A C 1
ATOM 655 O O . GLY A 1 82 ? 2.859 -13.354 -15.540 1.00 93.94 82 GLY A O 1
ATOM 656 N N . ASP A 1 83 ? 1.729 -13.350 -13.583 1.00 92.19 83 ASP A N 1
ATOM 657 C CA . ASP A 1 83 ? 0.393 -13.107 -14.127 1.00 92.19 83 ASP A CA 1
ATOM 658 C C . ASP A 1 83 ? 0.146 -11.609 -14.353 1.00 92.19 83 ASP A C 1
ATOM 660 O O . ASP A 1 83 ? -0.463 -11.206 -15.338 1.00 92.19 83 ASP A O 1
ATOM 664 N N . VAL A 1 84 ? 0.587 -10.775 -13.406 1.00 96.94 84 VAL A N 1
ATOM 665 C CA . VAL A 1 84 ? 0.258 -9.348 -13.343 1.00 96.94 84 VAL A CA 1
ATOM 666 C C . VAL A 1 84 ? 1.338 -8.584 -12.585 1.00 96.94 84 VAL A C 1
ATOM 668 O O . VAL A 1 84 ? 1.649 -8.905 -11.443 1.00 96.94 84 VAL A O 1
ATOM 671 N N . THR A 1 85 ? 1.898 -7.534 -13.185 1.00 97.50 85 THR A N 1
ATOM 672 C CA . THR A 1 85 ? 2.856 -6.655 -12.495 1.00 97.50 85 THR A CA 1
ATOM 673 C C . THR A 1 85 ? 2.130 -5.434 -11.945 1.00 97.50 85 THR A C 1
ATOM 675 O O . THR A 1 85 ? 1.736 -4.541 -12.691 1.00 97.50 85 THR A O 1
ATOM 678 N N . ASN A 1 86 ? 1.944 -5.396 -10.627 1.00 97.50 86 ASN A N 1
ATOM 679 C CA . ASN A 1 86 ? 1.193 -4.336 -9.963 1.00 97.50 86 ASN A CA 1
ATOM 680 C C . ASN A 1 86 ? 2.091 -3.147 -9.613 1.00 97.50 86 ASN A C 1
ATOM 682 O O . ASN A 1 86 ? 2.999 -3.272 -8.787 1.00 97.50 86 ASN A O 1
ATOM 686 N N . ILE A 1 87 ? 1.799 -1.984 -10.189 1.00 96.88 87 ILE A N 1
ATOM 687 C CA . ILE A 1 87 ? 2.491 -0.733 -9.877 1.00 96.88 87 ILE A CA 1
ATOM 688 C C . ILE A 1 87 ? 1.566 0.120 -9.011 1.00 96.88 87 ILE A C 1
ATOM 690 O O . ILE A 1 87 ? 0.553 0.614 -9.504 1.00 96.88 87 ILE A O 1
ATOM 694 N N . PHE A 1 88 ? 1.888 0.270 -7.723 1.00 95.69 88 PHE A N 1
ATOM 695 C CA . PHE A 1 88 ? 1.100 1.105 -6.809 1.00 95.69 88 PHE A CA 1
ATOM 696 C C . PHE A 1 88 ? 1.886 2.356 -6.438 1.00 95.69 88 PHE A C 1
ATOM 698 O O . PHE A 1 88 ? 3.019 2.262 -5.959 1.00 95.69 88 PHE A O 1
ATOM 705 N N . MET A 1 89 ? 1.262 3.508 -6.632 1.00 94.00 89 MET A N 1
ATOM 706 C CA . MET A 1 89 ? 1.832 4.823 -6.377 1.00 94.00 89 MET A CA 1
ATOM 707 C C . MET A 1 89 ? 0.725 5.769 -5.923 1.00 94.00 89 MET A C 1
ATOM 709 O O . MET A 1 89 ? -0.435 5.576 -6.302 1.00 94.00 89 MET A O 1
ATOM 713 N N . ASP A 1 90 ? 1.091 6.783 -5.148 1.00 93.12 90 ASP A N 1
ATOM 714 C CA . ASP A 1 90 ? 0.171 7.859 -4.793 1.00 93.12 90 ASP A CA 1
ATOM 715 C C . ASP A 1 90 ? -0.140 8.700 -6.030 1.00 93.12 90 ASP A C 1
ATOM 717 O O . ASP A 1 90 ? 0.696 8.841 -6.932 1.00 93.12 90 ASP A O 1
ATOM 721 N N . TYR A 1 91 ? -1.350 9.252 -6.094 1.00 93.25 91 TYR A N 1
ATOM 722 C CA . TYR A 1 91 ? -1.782 10.050 -7.242 1.00 93.25 91 TYR A CA 1
ATOM 723 C C . TYR A 1 91 ? -0.889 11.290 -7.418 1.00 93.25 91 TYR A C 1
ATOM 725 O O . TYR A 1 91 ? -0.522 11.666 -8.534 1.00 93.25 91 TYR A O 1
ATOM 733 N N . GLU A 1 92 ? -0.446 11.838 -6.291 1.00 93.44 92 GLU A N 1
ATOM 734 C CA . GLU A 1 92 ? 0.466 12.964 -6.118 1.00 93.44 92 GLU A CA 1
ATOM 735 C C . GLU A 1 92 ? 1.869 12.690 -6.698 1.00 93.44 92 GLU A C 1
ATOM 737 O O . GLU A 1 92 ? 2.655 13.616 -6.910 1.00 93.44 92 GLU A O 1
ATOM 742 N N . THR A 1 93 ? 2.179 11.442 -7.079 1.00 94.44 93 THR A N 1
ATOM 743 C CA . THR A 1 93 ? 3.379 11.119 -7.870 1.00 94.44 93 THR A CA 1
ATOM 744 C C . THR A 1 93 ? 3.483 12.007 -9.110 1.00 94.44 93 THR A C 1
ATOM 746 O O . THR A 1 93 ? 4.562 12.501 -9.438 1.00 94.44 93 THR A O 1
ATOM 749 N N . PHE A 1 94 ? 2.359 12.263 -9.784 1.00 95.44 94 PHE A N 1
ATOM 750 C CA . PHE A 1 94 ? 2.315 13.016 -11.033 1.00 95.44 94 PHE A CA 1
ATOM 751 C C . PHE A 1 94 ? 2.008 14.497 -10.802 1.00 95.44 94 PHE A C 1
ATOM 753 O O . PHE A 1 94 ? 0.853 14.918 -10.827 1.00 95.44 94 PHE A O 1
ATOM 760 N N . GLY A 1 95 ? 3.053 15.312 -10.674 1.00 92.38 95 GLY A N 1
ATOM 761 C CA . GLY A 1 95 ? 2.945 16.770 -10.591 1.00 92.38 95 GLY A CA 1
ATOM 762 C C . GLY A 1 95 ? 3.244 17.361 -9.219 1.00 92.38 95 GLY A C 1
ATOM 763 O O . GLY A 1 95 ? 3.400 18.577 -9.148 1.00 92.38 95 GLY A O 1
ATOM 764 N N . GLU A 1 96 ? 3.378 16.538 -8.175 1.00 90.31 96 GLU A N 1
ATOM 765 C CA . GLU A 1 96 ? 3.677 17.004 -6.817 1.00 90.31 96 GLU A CA 1
ATOM 766 C C . GLU A 1 96 ? 4.942 16.358 -6.240 1.00 90.31 96 GLU A C 1
ATOM 768 O O . GLU A 1 96 ? 5.887 17.081 -5.923 1.00 90.31 96 GLU A O 1
ATOM 773 N N . HIS A 1 97 ? 5.043 15.024 -6.202 1.00 89.50 97 HIS A N 1
ATOM 774 C CA . HIS A 1 97 ? 6.311 14.358 -5.865 1.00 89.50 97 HIS A CA 1
ATOM 775 C C . HIS A 1 97 ? 7.303 14.418 -7.028 1.00 89.50 97 HIS A C 1
ATOM 777 O O . HIS A 1 97 ? 8.484 14.693 -6.831 1.00 89.50 97 HIS A O 1
ATOM 783 N N . GLN A 1 98 ? 6.824 14.205 -8.257 1.00 94.75 98 GLN A N 1
ATOM 784 C CA . GLN A 1 98 ? 7.598 14.423 -9.476 1.00 94.75 98 GLN A CA 1
ATOM 785 C C . GLN A 1 98 ? 7.005 15.618 -10.221 1.00 94.75 98 GLN A C 1
ATOM 787 O O . GLN A 1 98 ? 5.902 15.552 -10.762 1.00 94.75 98 GLN A O 1
ATOM 792 N N . TRP A 1 99 ? 7.719 16.743 -10.240 1.00 94.56 99 TRP A N 1
ATOM 793 C CA . TRP A 1 99 ? 7.221 17.973 -10.866 1.00 94.56 99 TRP A CA 1
ATOM 794 C C . TRP A 1 99 ? 7.202 17.863 -12.389 1.00 94.56 99 TRP A C 1
ATOM 796 O O . TRP A 1 99 ? 7.912 17.047 -12.981 1.00 94.56 99 TRP A O 1
ATOM 806 N N . LYS A 1 100 ? 6.427 18.722 -13.057 1.00 96.56 100 LYS A N 1
ATOM 807 C CA . LYS A 1 100 ? 6.297 18.728 -14.523 1.00 96.56 100 LYS A CA 1
ATOM 808 C C . LYS A 1 100 ? 7.652 18.782 -15.238 1.00 96.56 100 LYS A C 1
ATOM 810 O O . LYS A 1 100 ? 7.833 18.118 -16.258 1.00 96.56 100 LYS A O 1
ATOM 815 N N . GLU A 1 101 ? 8.587 19.558 -14.703 1.00 96.62 101 GLU A N 1
ATOM 816 C CA . GLU A 1 101 ? 9.917 19.825 -15.255 1.00 96.62 101 GLU A CA 1
ATOM 817 C C . GLU A 1 101 ? 10.803 18.575 -15.280 1.00 96.62 101 GLU A C 1
ATOM 819 O O . GLU A 1 101 ? 11.702 18.487 -16.113 1.00 96.62 101 GLU A O 1
ATOM 824 N N . THR A 1 102 ? 10.513 17.581 -14.432 1.00 96.50 102 THR A N 1
ATOM 825 C CA . THR A 1 102 ? 11.190 16.271 -14.453 1.00 96.50 102 THR A CA 1
ATOM 826 C C . THR A 1 102 ? 10.866 15.468 -15.717 1.00 96.50 102 THR A C 1
ATOM 828 O O . THR A 1 102 ? 11.564 14.514 -16.043 1.00 96.50 102 THR A O 1
ATOM 831 N N . GLY A 1 103 ? 9.804 15.840 -16.442 1.00 97.50 103 GLY A N 1
ATOM 832 C CA . GLY A 1 103 ? 9.319 15.117 -17.614 1.00 97.50 103 GLY A CA 1
ATOM 833 C C . GLY A 1 103 ? 8.316 14.004 -17.298 1.00 97.50 103 GLY A C 1
ATOM 834 O O . GLY A 1 103 ? 7.905 13.303 -18.223 1.00 97.50 103 GLY A O 1
ATOM 835 N N . ILE A 1 104 ? 7.868 13.861 -16.042 1.00 98.00 104 ILE A N 1
ATOM 836 C CA . ILE A 1 104 ? 6.965 12.778 -15.611 1.00 98.00 104 ILE A CA 1
ATOM 837 C C . ILE A 1 104 ? 5.669 12.691 -16.435 1.00 98.00 104 ILE A C 1
ATOM 839 O O . ILE A 1 104 ? 5.231 11.602 -16.796 1.00 98.00 104 ILE A O 1
ATOM 843 N N . PHE A 1 105 ? 5.072 13.823 -16.827 1.00 98.19 105 PHE A N 1
ATOM 844 C CA . PHE A 1 105 ? 3.871 13.812 -17.674 1.00 98.19 105 PHE A CA 1
ATOM 845 C C . PHE A 1 105 ? 4.169 13.343 -19.099 1.00 98.19 105 PHE A C 1
ATOM 847 O O . PHE A 1 105 ? 3.336 12.695 -19.731 1.00 98.19 105 PHE A O 1
ATOM 854 N N . GLY A 1 106 ? 5.369 13.645 -19.603 1.00 98.19 106 GLY A N 1
ATOM 855 C CA . GLY A 1 106 ? 5.860 13.096 -20.861 1.00 98.19 106 GLY A CA 1
ATOM 856 C C . GLY A 1 106 ? 6.002 11.582 -20.761 1.00 98.19 106 GLY A C 1
ATOM 857 O O . GLY A 1 106 ? 5.464 10.873 -21.607 1.00 98.19 106 GLY A O 1
ATOM 858 N N . PHE A 1 107 ? 6.643 11.084 -19.702 1.00 98.38 107 PHE A N 1
ATOM 859 C CA . PHE A 1 107 ? 6.731 9.651 -19.416 1.00 98.38 107 PHE A CA 1
ATOM 860 C C . PHE A 1 107 ? 5.346 8.988 -19.389 1.00 98.38 107 PHE A C 1
ATOM 862 O O . PHE A 1 107 ? 5.108 8.059 -20.158 1.00 98.38 107 PHE A O 1
ATOM 869 N N . LEU A 1 108 ? 4.410 9.517 -18.592 1.00 97.19 108 LEU A N 1
ATOM 870 C CA . LEU A 1 108 ? 3.061 8.963 -18.446 1.00 97.19 108 LEU A CA 1
ATOM 871 C C . LEU A 1 108 ? 2.284 8.946 -19.773 1.00 97.19 108 LEU A C 1
ATOM 873 O O . LEU A 1 108 ? 1.591 7.978 -20.065 1.00 97.19 108 LEU A O 1
ATOM 877 N N . SER A 1 109 ? 2.426 9.991 -20.595 1.00 98.19 109 SER A N 1
ATOM 878 C CA . SER A 1 109 ? 1.764 10.089 -21.904 1.00 98.19 109 SER A CA 1
ATOM 879 C C . SER A 1 109 ? 2.265 9.037 -22.905 1.00 98.19 109 SER A C 1
ATOM 881 O O . SER A 1 109 ? 1.477 8.471 -23.661 1.00 98.19 109 SER A O 1
ATOM 883 N N . HIS A 1 110 ? 3.570 8.738 -22.900 1.00 98.44 110 HIS A N 1
ATOM 884 C CA . HIS A 1 110 ? 4.167 7.771 -23.830 1.00 98.44 110 HIS A CA 1
ATOM 885 C C . HIS A 1 110 ? 4.058 6.320 -23.343 1.00 98.44 110 HIS A C 1
ATOM 887 O O . HIS A 1 110 ? 3.999 5.404 -24.165 1.00 98.44 110 HIS A O 1
ATOM 893 N N . LEU A 1 111 ? 4.002 6.101 -22.025 1.00 98.00 111 LEU A N 1
ATOM 894 C CA . LEU A 1 111 ? 4.062 4.775 -21.408 1.00 98.00 111 LEU A CA 1
ATOM 895 C C . LEU A 1 111 ? 3.063 3.755 -21.992 1.00 98.00 111 LEU A C 1
ATOM 897 O O . LEU A 1 111 ? 3.492 2.642 -22.303 1.00 98.00 111 LEU A O 1
ATOM 901 N N . PRO A 1 112 ? 1.778 4.086 -22.238 1.00 97.69 112 PRO A N 1
ATOM 902 C CA . PRO A 1 112 ? 0.847 3.115 -22.806 1.00 97.69 112 PRO A CA 1
ATOM 903 C C . PRO A 1 112 ? 1.227 2.630 -24.209 1.00 97.69 112 PRO A C 1
ATOM 905 O O . PRO A 1 112 ? 0.984 1.472 -24.544 1.00 97.69 112 PRO A O 1
ATOM 908 N N . ALA A 1 113 ? 1.804 3.502 -25.042 1.00 97.94 113 ALA A N 1
ATOM 909 C CA . ALA A 1 113 ? 2.235 3.131 -26.387 1.00 97.94 113 ALA A CA 1
ATOM 910 C C . ALA A 1 113 ? 3.477 2.230 -26.349 1.00 97.94 113 ALA A C 1
ATOM 912 O O . ALA A 1 113 ? 3.570 1.294 -27.139 1.00 97.94 113 ALA A O 1
ATOM 913 N N . GLU A 1 114 ? 4.397 2.485 -25.416 1.00 98.44 114 GLU A N 1
ATOM 914 C CA . GLU A 1 114 ? 5.601 1.675 -25.222 1.00 98.44 114 GLU A CA 1
ATOM 915 C C . GLU A 1 114 ? 5.272 0.280 -24.672 1.00 98.44 114 GLU A C 1
ATOM 917 O O . GLU A 1 114 ? 5.733 -0.714 -25.225 1.00 98.44 114 GLU A O 1
ATOM 922 N N . ILE A 1 115 ? 4.387 0.180 -23.674 1.00 97.62 115 ILE A N 1
ATOM 923 C CA . ILE A 1 115 ? 3.931 -1.101 -23.101 1.00 97.62 115 ILE A CA 1
ATOM 924 C C . ILE A 1 115 ? 3.303 -2.009 -24.168 1.00 97.62 115 ILE A C 1
ATOM 926 O O . ILE A 1 115 ? 3.616 -3.200 -24.240 1.00 97.62 115 ILE A O 1
ATOM 930 N N . LYS A 1 116 ? 2.487 -1.446 -25.069 1.00 96.62 116 LYS A N 1
ATOM 931 C CA . LYS A 1 116 ? 1.843 -2.209 -26.152 1.00 96.62 116 LYS A CA 1
ATOM 932 C C . LYS A 1 116 ? 2.829 -2.859 -27.126 1.00 96.62 116 LYS A C 1
ATOM 934 O O . LYS A 1 116 ? 2.478 -3.863 -27.738 1.00 96.62 116 LYS A O 1
ATOM 939 N N . LYS A 1 117 ? 4.054 -2.337 -27.274 1.00 97.94 117 LYS A N 1
ATOM 940 C CA . LYS A 1 117 ? 5.081 -2.942 -28.149 1.00 97.94 117 LYS A CA 1
ATOM 941 C C . LYS A 1 117 ? 5.531 -4.321 -27.660 1.00 97.94 117 LYS A C 1
ATOM 943 O O . LYS A 1 117 ? 6.010 -5.115 -28.462 1.00 97.94 117 LYS A O 1
ATOM 948 N N . TYR A 1 118 ? 5.345 -4.602 -26.372 1.00 97.00 118 TYR A N 1
ATOM 949 C CA . TYR A 1 118 ? 5.735 -5.850 -25.721 1.00 97.00 118 TYR A CA 1
ATOM 950 C C . TYR A 1 118 ? 4.563 -6.826 -25.519 1.00 97.00 118 TYR A C 1
ATOM 952 O O . TYR A 1 118 ? 4.711 -7.807 -24.798 1.00 97.00 118 TYR A O 1
ATOM 960 N N . ASN A 1 119 ? 3.404 -6.583 -26.151 1.00 93.25 119 ASN A N 1
ATOM 961 C CA . ASN A 1 119 ? 2.164 -7.356 -25.954 1.00 93.25 119 ASN A CA 1
ATOM 962 C C . ASN A 1 119 ? 1.700 -7.413 -24.487 1.00 93.25 119 ASN A C 1
ATOM 964 O O . ASN A 1 119 ? 1.067 -8.377 -24.064 1.00 93.25 119 ASN A O 1
ATOM 968 N N . LEU A 1 120 ? 2.033 -6.381 -23.713 1.00 95.44 120 LEU A N 1
ATOM 969 C CA . LEU A 1 120 ? 1.496 -6.174 -22.378 1.00 95.44 120 LEU A CA 1
ATOM 970 C C . LEU A 1 120 ? 0.199 -5.368 -22.465 1.00 95.44 120 LEU A C 1
ATOM 972 O O . LEU A 1 120 ? 0.049 -4.481 -23.312 1.00 95.44 120 LEU A O 1
ATOM 976 N N . GLU A 1 121 ? -0.715 -5.645 -21.543 1.00 94.38 121 GLU A N 1
ATOM 977 C CA . GLU A 1 121 ? -2.012 -4.985 -21.447 1.00 94.38 121 GLU A CA 1
ATOM 978 C C . GLU A 1 121 ? -2.201 -4.376 -20.056 1.00 94.38 121 GLU A C 1
ATOM 980 O O . GLU A 1 121 ? -1.593 -4.804 -19.074 1.00 94.38 121 GLU A O 1
ATOM 985 N N . PHE A 1 122 ? -3.044 -3.348 -19.981 1.00 96.06 122 PHE A N 1
ATOM 986 C CA . PHE A 1 122 ? -3.484 -2.794 -18.707 1.00 96.06 122 PHE A CA 1
ATOM 987 C C . PHE A 1 122 ? -4.783 -3.470 -18.302 1.00 96.06 122 PHE A C 1
ATOM 989 O O . PHE A 1 122 ? -5.677 -3.623 -19.130 1.00 96.06 122 PHE A O 1
ATOM 996 N N . ALA A 1 123 ? -4.891 -3.795 -17.022 1.00 95.69 123 ALA A N 1
ATOM 997 C CA . ALA A 1 123 ? -6.094 -4.344 -16.431 1.00 95.69 123 ALA A CA 1
ATOM 998 C C . ALA A 1 123 ? -6.380 -3.633 -15.110 1.00 95.69 123 ALA A C 1
ATOM 1000 O O . ALA A 1 123 ? -5.479 -3.327 -14.323 1.00 95.69 123 ALA A O 1
ATOM 1001 N N . THR A 1 124 ? -7.653 -3.372 -14.863 1.00 95.94 124 THR A N 1
ATOM 1002 C CA . THR A 1 124 ? -8.160 -3.012 -13.546 1.00 95.94 124 THR A CA 1
ATOM 1003 C C . THR A 1 124 ? -8.144 -4.242 -12.631 1.00 95.94 124 THR A C 1
ATOM 1005 O O . THR A 1 124 ? -8.204 -5.374 -13.113 1.00 95.94 124 THR A O 1
ATOM 1008 N N . PRO A 1 125 ? -8.132 -4.071 -11.295 1.00 94.81 125 PRO A N 1
ATOM 1009 C CA . PRO A 1 125 ? -8.167 -5.206 -10.369 1.00 94.81 125 PRO A CA 1
ATOM 1010 C C . PRO A 1 125 ? -9.370 -6.153 -10.531 1.00 94.81 125 PRO A C 1
ATOM 1012 O O . PRO A 1 125 ? -9.305 -7.284 -10.051 1.00 94.81 125 PRO A O 1
ATOM 1015 N N . GLU A 1 126 ? -10.468 -5.706 -11.154 1.00 93.38 126 GLU A N 1
ATOM 1016 C CA . GLU A 1 126 ? -11.646 -6.540 -11.440 1.00 93.38 126 GLU A CA 1
ATOM 1017 C C . GLU A 1 126 ? -11.471 -7.408 -12.697 1.00 93.38 126 GLU A C 1
ATOM 1019 O O . GLU A 1 126 ? -12.022 -8.503 -12.752 1.00 93.38 126 GLU A O 1
ATOM 1024 N N . GLU A 1 127 ? -10.671 -6.962 -13.667 1.00 95.81 127 GLU A N 1
ATOM 1025 C CA . GLU A 1 127 ? -10.389 -7.686 -14.919 1.00 95.81 127 GLU A CA 1
ATOM 1026 C C . GLU A 1 127 ? -9.351 -8.808 -14.734 1.00 95.81 127 GLU A C 1
ATOM 1028 O O . GLU A 1 127 ? -9.087 -9.583 -15.650 1.00 95.81 127 GLU A O 1
ATOM 1033 N N . ILE A 1 128 ? -8.758 -8.930 -13.542 1.00 95.75 128 ILE A N 1
ATOM 1034 C CA . ILE A 1 128 ? -7.777 -9.970 -13.227 1.00 95.75 128 ILE A CA 1
ATOM 1035 C C . ILE A 1 128 ? -8.480 -11.313 -12.984 1.00 95.75 128 ILE A C 1
ATOM 1037 O O . ILE A 1 128 ? -8.912 -11.641 -11.872 1.00 95.75 128 ILE A O 1
ATOM 1041 N N . GLU A 1 129 ? -8.562 -12.133 -14.031 1.00 92.44 129 GLU A N 1
ATOM 1042 C CA . GLU A 1 129 ? -9.238 -13.436 -13.996 1.00 92.44 129 GLU A CA 1
ATOM 1043 C C . GLU A 1 129 ? -8.360 -14.584 -13.479 1.00 92.44 129 GLU A C 1
ATOM 1045 O O . GLU A 1 129 ? -8.903 -15.580 -13.006 1.00 92.44 129 GLU A O 1
ATOM 1050 N N . MET A 1 130 ? -7.034 -14.420 -13.444 1.00 95.56 130 MET A N 1
ATOM 1051 C CA . MET A 1 130 ? -6.081 -15.476 -13.076 1.00 95.56 130 MET A CA 1
ATOM 1052 C C . MET A 1 130 ? -6.371 -16.088 -11.702 1.00 95.56 130 MET A C 1
ATOM 1054 O O . MET A 1 130 ? -6.731 -15.389 -10.744 1.00 95.56 130 MET A O 1
ATOM 1058 N N . GLU A 1 131 ? -6.217 -17.408 -11.623 1.00 95.69 131 GLU A N 1
ATOM 1059 C CA . GLU A 1 131 ? -6.359 -18.161 -10.382 1.00 95.69 131 GLU A CA 1
ATOM 1060 C C . GLU A 1 131 ? -5.160 -17.916 -9.459 1.00 95.69 131 GLU A C 1
ATOM 1062 O O . GLU A 1 131 ? -4.034 -17.779 -9.941 1.00 95.69 131 GLU A O 1
ATOM 1067 N N . PRO A 1 132 ? -5.357 -17.888 -8.130 1.00 97.38 132 PRO A N 1
ATOM 1068 C CA . PRO A 1 132 ? -4.255 -17.719 -7.199 1.00 97.38 132 PRO A CA 1
ATOM 1069 C C . PRO A 1 132 ? -3.150 -18.772 -7.371 1.00 97.38 132 PRO A C 1
ATOM 1071 O O . PRO A 1 132 ? -3.381 -19.966 -7.177 1.00 97.38 132 PRO A O 1
ATOM 1074 N N . ALA A 1 133 ? -1.919 -18.323 -7.619 1.00 96.88 133 ALA A N 1
ATOM 1075 C CA . ALA A 1 133 ? -0.730 -19.173 -7.711 1.00 96.88 133 ALA A CA 1
ATOM 1076 C C . ALA A 1 133 ? -0.361 -19.829 -6.367 1.00 96.88 133 ALA A C 1
ATOM 1078 O O . ALA A 1 133 ? 0.399 -20.797 -6.309 1.00 96.88 133 ALA A O 1
ATOM 1079 N N . GLY A 1 134 ? -0.890 -19.302 -5.261 1.00 96.25 134 GLY A N 1
ATOM 1080 C CA . GLY A 1 134 ? -0.724 -19.880 -3.938 1.00 96.25 134 GLY A CA 1
ATOM 1081 C C . GLY A 1 134 ? -1.354 -19.043 -2.834 1.00 96.25 134 GLY A C 1
ATOM 1082 O O . GLY A 1 134 ? -2.001 -18.021 -3.069 1.00 96.25 134 GLY A O 1
ATOM 1083 N N . GLU A 1 135 ? -1.143 -19.488 -1.600 1.00 97.06 135 GLU A N 1
ATOM 1084 C CA . GLU A 1 135 ? -1.593 -18.778 -0.406 1.00 97.06 135 GLU A CA 1
ATOM 1085 C C . GLU A 1 135 ? -0.531 -17.778 0.072 1.00 97.06 135 GLU A C 1
ATOM 1087 O O . GLU A 1 135 ? 0.660 -18.094 0.132 1.00 97.06 135 GLU A O 1
ATOM 1092 N N . TYR A 1 136 ? -0.953 -16.568 0.427 1.00 97.56 136 TYR A N 1
ATOM 1093 C CA . TYR A 1 136 ? -0.112 -15.552 1.048 1.00 97.56 136 TYR A CA 1
ATOM 1094 C C . TYR A 1 136 ? -0.500 -15.380 2.514 1.00 97.56 136 TYR A C 1
ATOM 1096 O O . TYR A 1 136 ? -1.660 -15.126 2.842 1.00 97.56 136 TYR A O 1
ATOM 1104 N N . ASP A 1 137 ? 0.495 -15.499 3.385 1.00 96.06 137 ASP A N 1
ATOM 1105 C CA . ASP A 1 137 ? 0.333 -15.423 4.828 1.00 96.06 137 ASP A CA 1
ATOM 1106 C C . ASP A 1 137 ? 1.062 -14.197 5.384 1.00 96.06 137 ASP A C 1
ATOM 1108 O O . ASP A 1 137 ? 2.281 -14.080 5.245 1.00 96.06 137 ASP A O 1
ATOM 1112 N N . ALA A 1 138 ? 0.315 -13.300 6.029 1.00 95.19 138 ALA A N 1
ATOM 1113 C CA . ALA A 1 138 ? 0.852 -12.205 6.826 1.00 95.19 138 ALA A CA 1
ATOM 1114 C C . ALA A 1 138 ? 0.540 -12.447 8.313 1.00 95.19 138 ALA A C 1
ATOM 1116 O O . ALA A 1 138 ? -0.512 -12.011 8.793 1.00 95.19 138 ALA A O 1
ATOM 1117 N N . PRO A 1 139 ? 1.433 -13.129 9.059 1.00 91.19 139 PRO A N 1
ATOM 1118 C CA . PRO A 1 139 ? 1.218 -13.401 10.481 1.00 91.19 139 PRO A CA 1
ATOM 1119 C C . PRO A 1 139 ? 1.262 -12.129 11.340 1.00 91.19 139 PRO A C 1
ATOM 1121 O O . PRO A 1 139 ? 0.671 -12.096 12.414 1.00 91.19 139 PRO A O 1
ATOM 1124 N N . ASN A 1 140 ? 1.934 -11.082 10.856 1.00 92.06 140 ASN A N 1
ATOM 1125 C CA . ASN A 1 140 ? 1.963 -9.755 11.463 1.00 92.06 140 ASN A CA 1
ATOM 1126 C C . ASN A 1 140 ? 1.308 -8.740 10.521 1.00 92.06 140 ASN A C 1
ATOM 1128 O O . ASN A 1 140 ? 1.307 -8.926 9.303 1.00 92.06 140 ASN A O 1
ATOM 1132 N N . VAL A 1 141 ? 0.783 -7.650 11.085 1.00 94.50 141 VAL A N 1
ATOM 1133 C CA . VAL A 1 141 ? 0.234 -6.539 10.299 1.00 94.50 141 VAL A CA 1
ATOM 1134 C C . VAL A 1 141 ? 1.344 -5.905 9.467 1.00 94.50 141 VAL A C 1
ATOM 1136 O O . VAL A 1 141 ? 2.385 -5.525 9.998 1.00 94.50 141 VAL A O 1
ATOM 1139 N N . THR A 1 142 ? 1.089 -5.757 8.172 1.00 95.06 142 THR A N 1
ATOM 1140 C CA . THR A 1 142 ? 1.998 -5.109 7.226 1.00 95.06 142 THR A CA 1
ATOM 1141 C C . THR A 1 142 ? 1.418 -3.805 6.699 1.00 95.06 142 THR A C 1
ATOM 1143 O O . THR A 1 142 ? 0.200 -3.591 6.702 1.00 95.06 142 THR A O 1
ATOM 1146 N N . SER A 1 143 ? 2.280 -2.937 6.193 1.00 94.25 143 SER A N 1
ATOM 1147 C CA . SER A 1 143 ? 1.909 -1.742 5.442 1.00 94.25 143 SER A CA 1
ATOM 1148 C C . SER A 1 143 ? 2.884 -1.524 4.286 1.00 94.25 143 SER A C 1
ATOM 1150 O O . SER A 1 143 ? 3.890 -2.219 4.169 1.00 94.25 143 SER A O 1
ATOM 1152 N N . TRP A 1 144 ? 2.571 -0.565 3.423 1.00 92.06 144 TRP A N 1
ATOM 1153 C CA . TRP A 1 144 ? 3.490 -0.077 2.394 1.00 92.06 144 TRP A CA 1
ATOM 1154 C C . TRP A 1 144 ? 4.261 1.185 2.818 1.00 92.06 144 TRP A C 1
ATOM 1156 O O . TRP A 1 144 ? 4.968 1.773 2.008 1.00 92.06 144 TRP A O 1
ATOM 1166 N N . ALA A 1 145 ? 4.110 1.618 4.076 1.00 88.69 145 ALA A N 1
ATOM 1167 C CA . ALA A 1 145 ? 4.737 2.824 4.607 1.00 88.69 145 ALA A CA 1
ATOM 1168 C C . ALA A 1 145 ? 6.072 2.498 5.281 1.00 88.69 145 ALA A C 1
ATOM 1170 O O . ALA A 1 145 ? 6.226 1.414 5.850 1.00 88.69 145 ALA A O 1
ATOM 1171 N N . ASP A 1 146 ? 7.000 3.458 5.237 1.00 83.75 146 ASP A N 1
ATOM 1172 C CA . ASP A 1 146 ? 8.347 3.404 5.822 1.00 83.75 146 ASP A CA 1
ATOM 1173 C C . ASP A 1 146 ? 9.169 2.151 5.455 1.00 83.75 146 ASP A C 1
ATOM 1175 O O . ASP A 1 146 ? 8.718 1.234 4.772 1.00 83.75 146 ASP A O 1
ATOM 1179 N N . LEU A 1 147 ? 10.417 2.076 5.912 1.00 83.62 147 LEU A N 1
ATOM 1180 C CA . LEU A 1 147 ? 11.280 0.920 5.646 1.00 83.62 147 LEU A CA 1
ATOM 1181 C C . LEU A 1 147 ? 10.824 -0.347 6.378 1.00 83.62 147 LEU A C 1
ATOM 1183 O O . LEU A 1 147 ? 11.052 -1.450 5.886 1.00 83.62 147 LEU A O 1
ATOM 1187 N N . GLU A 1 148 ? 10.188 -0.207 7.542 1.00 87.31 148 GLU A N 1
ATOM 1188 C CA . GLU A 1 148 ? 9.760 -1.348 8.354 1.00 87.31 148 GLU A CA 1
ATOM 1189 C C . GLU A 1 148 ? 8.557 -2.090 7.756 1.00 87.31 148 GLU A C 1
ATOM 1191 O O . GLU A 1 148 ? 8.357 -3.264 8.072 1.00 87.31 148 GLU A O 1
ATOM 1196 N N . ARG A 1 149 ? 7.777 -1.437 6.874 1.00 90.88 149 ARG A N 1
ATOM 1197 C CA . ARG A 1 149 ? 6.620 -2.024 6.168 1.00 90.88 149 ARG A CA 1
ATOM 1198 C C . ARG A 1 149 ? 5.623 -2.716 7.109 1.00 90.88 149 ARG A C 1
ATOM 1200 O O . ARG A 1 149 ? 4.989 -3.723 6.776 1.00 90.88 149 ARG A O 1
ATOM 1207 N N . ASP A 1 150 ? 5.464 -2.151 8.299 1.00 93.00 150 ASP A N 1
ATOM 1208 C CA . ASP A 1 150 ? 4.583 -2.614 9.368 1.00 93.00 150 ASP A CA 1
ATOM 1209 C C . ASP A 1 150 ? 3.657 -1.475 9.839 1.00 93.00 150 ASP A C 1
ATOM 1211 O O . ASP A 1 150 ? 3.513 -0.445 9.175 1.00 93.00 150 ASP A O 1
ATOM 1215 N N . ALA A 1 151 ? 2.972 -1.648 10.971 1.00 93.44 151 ALA A N 1
ATOM 1216 C CA . ALA A 1 151 ? 2.054 -0.634 11.494 1.00 93.44 151 ALA A CA 1
ATOM 1217 C C . ALA A 1 151 ? 2.753 0.521 12.241 1.00 93.44 151 ALA A C 1
ATOM 1219 O O . ALA A 1 151 ? 2.078 1.430 12.726 1.00 93.44 151 ALA A O 1
ATOM 1220 N N . SER A 1 152 ? 4.083 0.508 12.379 1.00 93.88 152 SER A N 1
ATOM 1221 C CA . SER A 1 152 ? 4.810 1.446 13.246 1.00 93.88 152 SER A CA 1
ATOM 1222 C C . SER A 1 152 ? 4.835 2.887 12.728 1.00 93.88 152 SER A C 1
ATOM 1224 O O . SER A 1 152 ? 5.105 3.794 13.511 1.00 93.88 152 SER A O 1
ATOM 1226 N N . ALA A 1 153 ? 4.485 3.128 11.461 1.00 92.31 153 ALA A N 1
ATOM 1227 C CA . ALA A 1 153 ? 4.219 4.475 10.953 1.00 92.31 153 ALA A CA 1
ATOM 1228 C C . ALA A 1 153 ? 3.051 5.157 11.700 1.00 92.31 153 ALA A C 1
ATOM 1230 O O . ALA A 1 153 ? 3.080 6.363 11.936 1.00 92.31 153 ALA A O 1
ATOM 1231 N N . TRP A 1 154 ? 2.064 4.374 12.156 1.00 94.88 154 TRP A N 1
ATOM 1232 C CA . TRP A 1 154 ? 0.901 4.858 12.912 1.00 94.88 154 TRP A CA 1
ATOM 1233 C C . TRP A 1 154 ? 0.883 4.402 14.371 1.00 94.88 154 TRP A C 1
ATOM 1235 O O . TRP A 1 154 ? 0.153 4.968 15.162 1.00 94.88 154 TRP A O 1
ATOM 1245 N N . LEU A 1 155 ? 1.629 3.374 14.770 1.00 95.69 155 LEU A N 1
ATOM 1246 C CA . LEU A 1 155 ? 1.596 2.832 16.139 1.00 95.69 155 LEU A CA 1
ATOM 1247 C C . LEU A 1 155 ? 3.006 2.630 16.714 1.00 95.69 155 LEU A C 1
ATOM 1249 O O . LEU A 1 155 ? 3.240 1.731 17.524 1.00 95.69 155 LEU A O 1
ATOM 1253 N N . GLY A 1 156 ? 3.961 3.457 16.286 1.00 94.06 156 GLY A N 1
ATOM 1254 C CA . GLY A 1 156 ? 5.376 3.337 16.636 1.00 94.06 156 GLY A CA 1
ATOM 1255 C C . GLY A 1 156 ? 5.736 3.884 18.016 1.00 94.06 156 GLY A C 1
ATOM 1256 O O . GLY A 1 156 ? 6.655 3.366 18.649 1.00 94.06 156 GLY A O 1
ATOM 1257 N N . ASN A 1 157 ? 5.009 4.887 18.520 1.00 95.31 157 ASN A N 1
ATOM 1258 C CA . ASN A 1 157 ? 5.291 5.526 19.812 1.00 95.31 157 ASN A CA 1
ATOM 1259 C C . ASN A 1 157 ? 4.074 5.565 20.759 1.00 95.31 157 ASN A C 1
ATOM 1261 O O . ASN A 1 157 ? 2.950 5.223 20.387 1.00 95.31 157 ASN A O 1
ATOM 1265 N N . ASP A 1 158 ? 4.300 5.966 22.012 1.00 97.44 158 ASP A N 1
ATOM 1266 C CA . ASP A 1 158 ? 3.263 5.950 23.053 1.00 97.44 158 ASP A CA 1
ATOM 1267 C C . ASP A 1 158 ? 2.175 7.014 22.847 1.00 97.44 158 ASP A C 1
ATOM 1269 O O . ASP A 1 158 ? 1.022 6.785 23.211 1.00 97.44 158 ASP A O 1
ATOM 1273 N N . MET A 1 159 ? 2.503 8.148 22.217 1.00 97.19 159 MET A N 1
ATOM 1274 C CA . MET A 1 159 ? 1.524 9.188 21.878 1.00 97.19 159 MET A CA 1
ATOM 1275 C C . MET A 1 159 ? 0.509 8.664 20.859 1.00 97.19 159 MET A C 1
ATOM 1277 O O . MET A 1 159 ? -0.698 8.747 21.080 1.00 97.19 159 MET A O 1
ATOM 1281 N N . GLN A 1 160 ? 1.001 8.045 19.787 1.00 97.12 160 GLN A N 1
ATOM 1282 C CA . GLN A 1 160 ? 0.188 7.410 18.756 1.00 97.12 160 GLN A CA 1
ATOM 1283 C C . GLN A 1 160 ? -0.714 6.311 19.330 1.00 97.12 160 GLN A C 1
ATOM 1285 O O . GLN A 1 160 ? -1.925 6.313 19.103 1.00 97.12 160 GLN A O 1
ATOM 1290 N N . LYS A 1 161 ? -0.143 5.403 20.134 1.00 97.69 161 LYS A N 1
ATOM 1291 C CA . LYS A 1 161 ? -0.897 4.320 20.788 1.00 97.69 161 LYS A CA 1
ATOM 1292 C C . LYS A 1 161 ? -1.960 4.862 21.742 1.00 97.69 161 LYS A C 1
ATOM 1294 O O . LYS A 1 161 ? -3.065 4.328 21.785 1.00 97.69 161 LYS A O 1
ATOM 1299 N N . SER A 1 162 ? -1.652 5.921 22.491 1.00 97.19 162 SER A N 1
ATOM 1300 C CA . SER A 1 162 ? -2.615 6.586 23.375 1.00 97.19 162 SER A CA 1
ATOM 1301 C C . SER A 1 162 ? -3.802 7.135 22.580 1.00 97.19 162 SER A C 1
ATOM 1303 O O . SER A 1 162 ? -4.945 6.788 22.870 1.00 97.19 162 SER A O 1
ATOM 1305 N N . CYS A 1 163 ? -3.535 7.893 21.513 1.00 96.81 163 CYS A N 1
ATOM 1306 C CA . CYS A 1 163 ? -4.563 8.415 20.612 1.00 96.81 163 CYS A CA 1
ATOM 1307 C C . CYS A 1 163 ? -5.451 7.308 20.026 1.00 96.81 163 CYS A C 1
ATOM 1309 O O . CYS A 1 163 ? -6.677 7.410 20.080 1.00 96.81 163 CYS A O 1
ATOM 1311 N N . PHE A 1 164 ? -4.841 6.233 19.519 1.00 96.75 164 PHE A N 1
ATOM 1312 C CA . PHE A 1 164 ? -5.557 5.084 18.964 1.00 96.75 164 PHE A CA 1
ATOM 1313 C C . PHE A 1 164 ? -6.484 4.429 19.999 1.00 96.75 164 PHE A C 1
ATOM 1315 O O . PHE A 1 164 ? -7.685 4.285 19.763 1.00 96.75 164 PHE A O 1
ATOM 1322 N N . ASN A 1 165 ? -5.948 4.105 21.179 1.00 96.50 165 ASN A N 1
ATOM 1323 C CA . ASN A 1 165 ? -6.700 3.450 22.250 1.00 96.50 165 ASN A CA 1
ATOM 1324 C C . ASN A 1 165 ? -7.861 4.321 22.752 1.00 96.50 165 ASN A C 1
ATOM 1326 O O . ASN A 1 165 ? -8.938 3.815 23.071 1.00 96.50 165 ASN A O 1
ATOM 1330 N N . GLU A 1 166 ? -7.667 5.638 22.844 1.00 95.81 166 GLU A N 1
ATOM 1331 C CA . GLU A 1 166 ? -8.733 6.550 23.258 1.00 95.81 166 GLU A CA 1
ATOM 1332 C C . GLU A 1 166 ? -9.824 6.697 22.190 1.00 95.81 166 GLU A C 1
ATOM 1334 O O . GLU A 1 166 ? -11.005 6.777 22.543 1.00 95.81 166 GLU A O 1
ATOM 1339 N N . MET A 1 167 ? -9.463 6.660 20.903 1.00 95.44 167 MET A N 1
ATOM 1340 C CA . MET A 1 167 ? -10.422 6.670 19.796 1.00 95.44 167 MET A CA 1
ATOM 1341 C C . ME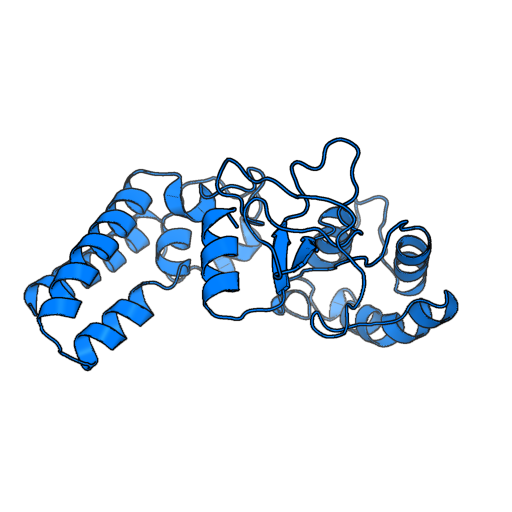T A 1 167 ? -11.265 5.385 19.738 1.00 95.44 167 MET A C 1
ATOM 1343 O O . MET A 1 167 ? -12.477 5.446 19.501 1.00 95.44 167 MET A O 1
ATOM 1347 N N . GLU A 1 168 ? -10.653 4.228 20.007 1.00 94.19 168 GLU A N 1
ATOM 1348 C CA . GLU A 1 168 ? -11.343 2.935 20.072 1.00 94.19 168 GLU A CA 1
ATOM 1349 C C . GLU A 1 168 ? -12.391 2.918 21.197 1.00 94.19 168 GLU A C 1
ATOM 1351 O O . GLU A 1 168 ? -13.575 2.658 20.952 1.00 94.19 168 GLU A O 1
ATOM 1356 N N . LYS A 1 169 ? -11.984 3.285 22.423 1.00 94.69 169 LYS A N 1
ATOM 1357 C CA . LYS A 1 169 ? -12.884 3.380 23.588 1.00 94.69 169 LYS A CA 1
ATOM 1358 C C . LYS A 1 169 ? -14.055 4.322 23.319 1.00 94.69 169 LYS A C 1
ATOM 1360 O O . LYS A 1 169 ? -15.199 4.016 23.662 1.00 94.69 169 LYS A O 1
ATOM 1365 N N . LEU A 1 170 ? -13.776 5.464 22.689 1.00 94.31 170 LEU A N 1
ATOM 1366 C CA . LEU A 1 170 ? -14.782 6.467 22.360 1.00 94.31 170 LEU A CA 1
ATOM 1367 C C . LEU A 1 170 ? -15.848 5.926 21.394 1.00 94.31 170 LEU A C 1
ATOM 1369 O O . LEU A 1 170 ? -17.037 6.215 21.553 1.00 94.31 170 LEU A O 1
ATOM 1373 N N . GLY A 1 171 ? -15.451 5.077 20.446 1.00 93.62 171 GLY A N 1
ATOM 1374 C CA . GLY A 1 171 ? -16.366 4.462 19.488 1.00 93.62 171 GLY A CA 1
ATOM 1375 C C . GLY A 1 171 ? -17.458 3.614 20.138 1.00 93.62 171 GLY A C 1
ATOM 1376 O O . GLY A 1 171 ? -18.609 3.652 19.698 1.00 93.62 171 GLY A O 1
ATOM 1377 N N . ALA A 1 172 ? -17.132 2.881 21.207 1.00 91.75 172 ALA A N 1
ATOM 1378 C CA . ALA A 1 172 ? -18.113 2.086 21.943 1.00 91.75 172 ALA A CA 1
ATOM 1379 C C . ALA A 1 172 ? -19.193 2.969 22.591 1.00 91.75 172 ALA A C 1
ATOM 1381 O O . ALA A 1 172 ? -20.384 2.674 22.475 1.00 91.75 172 ALA A O 1
ATOM 1382 N N . LEU A 1 173 ? -18.788 4.080 23.210 1.00 93.19 173 LEU A N 1
ATOM 1383 C CA . LEU A 1 173 ? -19.704 5.012 23.871 1.00 93.19 173 LEU A CA 1
ATOM 1384 C C . LEU A 1 173 ? -20.590 5.759 22.862 1.00 93.19 173 LEU A C 1
ATOM 1386 O O . LEU A 1 173 ? -21.800 5.869 23.056 1.00 93.19 173 LEU A O 1
ATOM 1390 N N . ILE A 1 174 ? -20.012 6.217 21.748 1.00 94.94 174 ILE A N 1
ATOM 1391 C CA . ILE A 1 174 ? -20.753 6.923 20.691 1.00 94.94 174 ILE A CA 1
ATOM 1392 C C . ILE A 1 174 ? -21.825 6.027 20.066 1.00 94.94 174 ILE A C 1
ATOM 1394 O O . ILE A 1 174 ? -22.955 6.470 19.855 1.00 94.94 174 ILE A O 1
ATOM 1398 N N . LYS A 1 175 ? -21.512 4.749 19.820 1.00 92.50 175 LYS A N 1
ATOM 1399 C CA . LYS A 1 175 ? -22.487 3.781 19.292 1.00 92.50 175 LYS A CA 1
ATOM 1400 C C . LYS A 1 175 ? -23.686 3.597 20.230 1.00 92.50 175 LYS A C 1
ATOM 1402 O O . LYS A 1 175 ? -24.804 3.467 19.741 1.00 92.50 175 LYS A O 1
ATOM 1407 N N . GLN A 1 176 ? -23.484 3.639 21.551 1.00 93.12 176 GLN A N 1
ATOM 1408 C CA . GLN A 1 176 ? -24.572 3.512 22.533 1.00 93.12 176 GLN A CA 1
ATOM 1409 C C . GLN A 1 176 ? -25.517 4.720 22.542 1.00 93.12 176 GLN A C 1
ATOM 1411 O O . GLN A 1 176 ? -26.711 4.560 22.781 1.00 93.12 176 GLN A O 1
ATOM 1416 N N . LYS A 1 177 ? -25.009 5.924 22.256 1.00 92.62 177 LYS A N 1
ATOM 1417 C CA . LYS A 1 177 ? -25.821 7.153 22.228 1.00 92.62 177 LYS A CA 1
ATOM 1418 C C . LYS A 1 177 ? -26.785 7.217 21.043 1.00 92.62 177 LYS A C 1
ATOM 1420 O O . LYS A 1 177 ? -27.758 7.961 21.106 1.00 92.62 177 LYS A O 1
ATOM 1425 N N . ASN A 1 178 ? -26.528 6.448 19.981 1.00 90.88 178 ASN A N 1
ATOM 1426 C CA . ASN A 1 178 ? -27.317 6.439 18.745 1.00 90.88 178 ASN A CA 1
ATOM 1427 C C . ASN A 1 178 ? -27.486 7.840 18.105 1.00 90.88 178 ASN A C 1
ATOM 1429 O O . ASN A 1 178 ? -28.465 8.112 17.409 1.00 90.88 178 ASN A O 1
ATOM 1433 N N . ASP A 1 179 ? -26.517 8.736 18.329 1.00 95.75 179 ASP A N 1
ATOM 1434 C CA . ASP A 1 179 ? -26.472 10.060 17.709 1.00 95.75 179 ASP A CA 1
ATOM 1435 C C . ASP A 1 179 ? -25.700 9.988 16.383 1.00 95.75 179 ASP A C 1
ATOM 1437 O O . ASP A 1 179 ? -24.503 9.690 16.335 1.00 95.75 179 ASP A O 1
ATOM 1441 N N . LYS A 1 180 ? -26.395 10.285 15.280 1.00 95.69 180 LYS A N 1
ATOM 1442 C CA . LYS A 1 180 ? -25.826 10.222 13.927 1.00 95.69 180 LYS A CA 1
ATOM 1443 C C . LYS A 1 180 ? -24.712 11.244 13.691 1.00 95.69 180 LYS A C 1
ATOM 1445 O O . LYS A 1 180 ? -23.799 10.950 12.922 1.00 95.69 180 LYS A O 1
ATOM 1450 N N . LYS A 1 181 ? -24.776 12.425 14.316 1.00 95.31 181 LYS A N 1
ATOM 1451 C CA . LYS A 1 181 ? -23.747 13.466 14.182 1.00 95.31 181 LYS A CA 1
ATOM 1452 C C . LYS A 1 181 ? -22.479 13.050 14.914 1.00 95.31 181 LYS A C 1
ATOM 1454 O O . LYS A 1 181 ? -21.408 13.105 14.319 1.00 95.31 181 LYS A O 1
ATOM 1459 N N . LEU A 1 182 ? -22.602 12.562 16.150 1.00 95.06 182 LEU A N 1
ATOM 1460 C CA . LEU A 1 182 ? -21.448 12.059 16.906 1.00 95.06 182 LEU A CA 1
ATOM 1461 C C . LEU A 1 182 ? -20.810 10.850 16.214 1.00 95.06 182 LEU A C 1
ATOM 1463 O O . LEU A 1 182 ? -19.589 10.778 16.101 1.00 95.06 182 LEU A O 1
ATOM 1467 N N . LEU A 1 183 ? -21.626 9.939 15.673 1.00 95.62 183 LEU A N 1
ATOM 1468 C CA . LEU A 1 183 ? -21.132 8.800 14.901 1.00 95.62 183 LEU A CA 1
ATOM 1469 C C . LEU A 1 183 ? -20.384 9.233 13.634 1.00 95.62 183 LEU A C 1
ATOM 1471 O O . LEU A 1 183 ? -19.362 8.639 13.295 1.00 95.62 183 LEU A O 1
ATOM 1475 N N . HIS A 1 184 ? -20.884 10.246 12.925 1.00 95.25 184 HIS A N 1
ATOM 1476 C CA . HIS A 1 184 ? -20.203 10.793 11.755 1.00 95.25 184 HIS A CA 1
ATOM 1477 C C . HIS A 1 184 ? -18.868 11.446 12.131 1.00 95.25 184 HIS A C 1
ATOM 1479 O O . HIS A 1 184 ? -17.855 11.114 11.525 1.00 95.25 184 HIS A O 1
ATOM 1485 N N . LEU A 1 185 ? -18.844 12.293 13.166 1.00 94.88 185 LEU A N 1
ATOM 1486 C CA . LEU A 1 185 ? -17.614 12.928 13.651 1.00 94.88 185 LEU A CA 1
ATOM 1487 C C . LEU A 1 185 ? -16.565 11.891 14.060 1.00 94.88 185 LEU A C 1
ATOM 1489 O O . LEU A 1 185 ? -15.415 11.981 13.646 1.00 94.88 185 LEU A O 1
ATOM 1493 N N . TRP A 1 186 ? -16.969 10.860 14.801 1.00 95.62 186 TRP A N 1
ATOM 1494 C CA . TRP A 1 186 ? -16.078 9.764 15.180 1.00 95.62 186 TRP A CA 1
ATOM 1495 C C . TRP A 1 186 ? -15.518 8.998 13.978 1.00 95.62 186 TRP A C 1
ATOM 1497 O O . TRP A 1 186 ? -14.364 8.581 13.997 1.00 95.62 186 TRP A O 1
ATOM 1507 N N . ARG A 1 187 ? -16.307 8.812 12.914 1.00 95.25 187 ARG A N 1
ATOM 1508 C CA . ARG A 1 187 ? -15.820 8.195 11.668 1.00 95.25 187 ARG A CA 1
ATOM 1509 C C . ARG A 1 187 ? -14.790 9.071 10.964 1.00 95.25 187 ARG A C 1
ATOM 1511 O O . ARG A 1 187 ? -13.777 8.547 10.527 1.00 95.25 187 ARG A O 1
ATOM 1518 N N . VAL A 1 188 ? -15.024 10.381 10.887 1.00 94.81 188 VAL A N 1
ATOM 1519 C CA . VAL A 1 188 ? -14.077 11.325 10.267 1.00 94.81 188 VAL A CA 1
ATOM 1520 C C . VAL A 1 188 ? -12.767 11.385 11.055 1.00 94.81 188 VAL A C 1
ATOM 1522 O O . VAL A 1 188 ? -11.693 11.323 10.465 1.00 94.81 188 VAL A O 1
ATOM 1525 N N . LEU A 1 189 ? -12.834 11.418 12.388 1.00 94.88 189 LEU A N 1
ATOM 1526 C CA . LEU A 1 189 ? -11.645 11.471 13.243 1.00 94.88 189 LEU A CA 1
ATOM 1527 C C . LEU A 1 189 ? -10.800 10.190 13.224 1.00 94.88 189 LEU A C 1
ATOM 1529 O O . LEU A 1 189 ? -9.682 10.211 13.727 1.00 94.88 189 LEU A O 1
ATOM 1533 N N . GLN A 1 190 ? -11.295 9.090 12.651 1.00 95.50 190 GLN A N 1
ATOM 1534 C CA . GLN A 1 190 ? -10.512 7.867 12.429 1.00 95.50 190 GLN A CA 1
ATOM 1535 C C . GLN A 1 190 ? -9.612 7.933 11.185 1.00 95.50 190 GLN A C 1
ATOM 1537 O O . GLN A 1 190 ? -8.953 6.945 10.867 1.00 95.50 190 GLN A O 1
ATOM 1542 N N . THR A 1 191 ? -9.561 9.073 10.489 1.00 95.12 191 THR A N 1
ATOM 1543 C CA . THR A 1 191 ? -8.600 9.305 9.402 1.00 95.12 191 THR A CA 1
ATOM 1544 C C . THR A 1 191 ? -7.172 9.116 9.922 1.00 95.12 191 THR A C 1
ATOM 1546 O O . THR A 1 191 ? -6.795 9.669 10.958 1.00 95.12 191 THR A O 1
ATOM 1549 N N . THR A 1 192 ? -6.384 8.294 9.228 1.00 93.44 192 THR A N 1
ATOM 1550 C CA . THR A 1 192 ? -5.095 7.796 9.729 1.00 93.44 192 THR A CA 1
ATOM 1551 C C . THR A 1 192 ? -4.005 8.862 9.783 1.00 93.44 192 THR A C 1
ATOM 1553 O O . THR A 1 192 ? -3.092 8.743 10.600 1.00 93.44 192 THR A O 1
ATOM 1556 N N . ASP A 1 193 ? -4.119 9.920 8.978 1.00 92.19 193 ASP A N 1
ATOM 1557 C CA . ASP A 1 193 ? -3.194 11.058 8.923 1.00 92.19 193 ASP A CA 1
ATOM 1558 C C . ASP A 1 193 ? -3.008 11.725 10.287 1.00 92.19 193 ASP A C 1
ATOM 1560 O O . ASP A 1 193 ? -1.888 12.049 10.676 1.00 92.19 193 ASP A O 1
ATOM 1564 N N . HIS A 1 194 ? -4.080 11.825 11.083 1.00 93.88 194 HIS A N 1
ATOM 1565 C CA . HIS A 1 194 ? -4.004 12.374 12.438 1.00 93.88 194 HIS A CA 1
ATOM 1566 C C . HIS A 1 194 ? -2.992 11.631 13.313 1.00 93.88 194 HIS A C 1
ATOM 1568 O O . HIS A 1 194 ? -2.262 12.249 14.081 1.00 93.88 194 HIS A O 1
ATOM 1574 N N . ILE A 1 195 ? -2.942 10.303 13.198 1.00 94.69 195 ILE A N 1
ATOM 1575 C CA . ILE A 1 195 ? -2.007 9.473 13.956 1.00 94.69 195 ILE A CA 1
ATOM 1576 C C . ILE A 1 195 ? -0.634 9.447 13.271 1.00 94.69 195 ILE A C 1
ATOM 1578 O O . ILE A 1 195 ? 0.394 9.437 13.954 1.00 94.69 195 ILE A O 1
ATOM 1582 N N . TYR A 1 196 ? -0.598 9.478 11.938 1.00 91.94 196 TYR A N 1
ATOM 1583 C CA . TYR A 1 196 ? 0.640 9.539 11.163 1.00 91.94 196 TYR A CA 1
ATOM 1584 C C . TYR A 1 196 ? 1.477 10.776 11.526 1.00 91.94 196 TYR A C 1
ATOM 1586 O O . TYR A 1 196 ? 2.659 10.648 11.840 1.00 91.94 196 TYR A O 1
ATOM 1594 N N . TYR A 1 197 ? 0.853 11.955 11.628 1.00 91.06 197 TYR A N 1
ATOM 1595 C CA . TYR A 1 197 ? 1.522 13.209 12.002 1.00 91.06 197 TYR A CA 1
ATOM 1596 C C . TYR A 1 197 ? 2.057 13.247 13.444 1.00 91.06 197 TYR A C 1
ATOM 1598 O O . TYR A 1 197 ? 2.841 14.128 13.789 1.00 91.06 197 TYR A O 1
ATOM 1606 N N . ILE A 1 198 ? 1.679 12.284 14.291 1.00 94.62 198 ILE A N 1
ATOM 1607 C CA . ILE A 1 198 ? 2.191 12.125 15.665 1.00 94.62 198 ILE A CA 1
ATOM 1608 C C . ILE A 1 198 ? 3.445 11.221 15.694 1.00 94.62 198 ILE A C 1
ATOM 1610 O O . ILE A 1 198 ? 4.072 11.024 16.742 1.00 94.62 198 ILE A O 1
ATOM 1614 N N . SER A 1 199 ? 3.852 10.661 14.551 1.00 91.56 199 SER A N 1
ATOM 1615 C CA . SER A 1 199 ? 5.062 9.846 14.450 1.00 91.56 199 SER A CA 1
ATOM 1616 C C . SER A 1 199 ? 6.310 10.645 14.828 1.00 91.56 199 SER A C 1
ATOM 1618 O O . SER A 1 199 ? 6.492 11.799 14.451 1.00 91.56 199 SER A O 1
ATOM 1620 N N . THR A 1 200 ? 7.199 10.007 15.586 1.00 89.44 200 THR A N 1
ATOM 1621 C CA . THR A 1 200 ? 8.505 10.562 15.984 1.00 89.44 200 THR A CA 1
ATOM 1622 C C . THR A 1 200 ? 9.659 9.909 15.234 1.00 89.44 200 THR A C 1
ATOM 1624 O O . THR A 1 200 ? 10.823 10.151 15.564 1.00 89.44 200 THR A O 1
ATOM 1627 N N . LYS A 1 201 ? 9.367 9.028 14.271 1.00 82.56 201 LYS A N 1
ATOM 1628 C CA . LYS A 1 201 ? 10.404 8.448 13.425 1.00 82.56 201 LYS A CA 1
ATOM 1629 C C . LYS A 1 201 ? 11.099 9.572 12.659 1.00 82.56 201 LYS A C 1
ATOM 1631 O O . LYS A 1 201 ? 10.444 10.461 12.121 1.00 82.56 201 LYS A O 1
ATOM 1636 N N . LYS A 1 202 ? 12.433 9.522 12.607 1.00 59.69 202 LYS A N 1
ATOM 1637 C CA . LYS A 1 202 ? 13.207 10.340 11.668 1.00 59.69 202 LYS A CA 1
ATOM 1638 C C . LYS A 1 202 ? 12.913 9.797 10.277 1.00 59.69 202 LYS A C 1
ATOM 1640 O O . LYS A 1 202 ? 13.485 8.783 9.889 1.00 59.69 202 LYS A O 1
ATOM 1645 N N . MET A 1 203 ? 11.951 10.394 9.590 1.00 51.91 203 MET A N 1
ATOM 1646 C CA . MET A 1 203 ? 11.591 9.966 8.246 1.00 51.91 203 MET A CA 1
ATOM 1647 C C . MET A 1 203 ? 12.744 10.322 7.313 1.00 51.91 203 MET A C 1
ATOM 1649 O O . MET A 1 203 ? 13.181 11.466 7.286 1.00 51.91 203 MET A O 1
ATOM 1653 N N . GLY A 1 204 ? 13.256 9.345 6.562 1.00 42.59 204 GLY A N 1
ATOM 1654 C CA . GLY A 1 204 ? 14.205 9.600 5.471 1.00 42.59 204 GLY A CA 1
ATOM 1655 C C . GLY A 1 204 ? 13.638 10.535 4.391 1.00 42.59 204 GLY A C 1
ATOM 1656 O O . GLY A 1 204 ? 14.406 11.072 3.603 1.00 42.59 204 GLY A O 1
ATOM 1657 N N . ASP A 1 205 ? 12.325 10.783 4.432 1.00 46.34 205 ASP A N 1
ATOM 1658 C CA . ASP A 1 205 ? 11.549 11.675 3.570 1.00 46.34 205 ASP A CA 1
ATOM 1659 C C . ASP A 1 205 ? 11.210 13.013 4.263 1.00 46.34 205 ASP A C 1
ATOM 1661 O O . ASP A 1 205 ? 10.063 13.466 4.273 1.00 46.34 205 ASP A O 1
ATOM 1665 N N . GLU A 1 206 ? 12.205 13.678 4.864 1.00 41.94 206 GLU A N 1
ATOM 1666 C CA . GLU A 1 206 ? 12.031 15.006 5.489 1.00 41.94 206 GLU A CA 1
ATOM 1667 C C . GLU A 1 206 ? 11.483 16.088 4.525 1.00 41.94 206 GLU A C 1
ATOM 1669 O O . GLU A 1 206 ? 11.027 17.134 4.996 1.00 41.94 206 GLU A O 1
ATOM 1674 N N . GLU A 1 207 ? 11.489 15.857 3.205 1.00 45.25 207 GLU A N 1
ATOM 1675 C CA . GLU A 1 207 ? 10.984 16.806 2.201 1.00 45.25 207 GLU A CA 1
ATOM 1676 C C . GLU A 1 207 ? 9.501 16.633 1.848 1.00 45.25 207 GLU A C 1
ATOM 1678 O O . GLU A 1 207 ? 8.821 17.638 1.651 1.00 45.25 207 GLU A O 1
ATOM 1683 N N . VAL A 1 208 ? 8.953 15.413 1.836 1.00 47.72 208 VAL A N 1
ATOM 1684 C CA . VAL A 1 208 ? 7.543 15.214 1.445 1.00 47.72 208 VAL A CA 1
ATOM 1685 C C . VAL A 1 208 ? 6.603 15.600 2.591 1.00 47.72 208 VAL A C 1
ATOM 1687 O O . VAL A 1 208 ? 5.576 16.240 2.386 1.00 47.72 208 VAL A O 1
ATOM 1690 N N . HIS A 1 209 ? 6.977 15.292 3.834 1.00 49.34 209 HIS A N 1
ATOM 1691 C CA . HIS A 1 209 ? 6.068 15.431 4.975 1.00 49.34 209 HIS A CA 1
ATOM 1692 C C . HIS A 1 209 ? 5.997 16.838 5.577 1.00 49.34 209 HIS A C 1
ATOM 1694 O O . HIS A 1 209 ? 4.962 17.203 6.131 1.00 49.34 209 HIS A O 1
ATOM 1700 N N . LYS A 1 210 ? 7.034 17.673 5.423 1.00 49.78 210 LYS A N 1
ATOM 1701 C CA . LYS A 1 210 ? 6.940 19.098 5.801 1.00 49.78 210 LYS A CA 1
ATOM 1702 C C . LYS A 1 210 ? 5.976 19.878 4.910 1.00 49.78 210 LYS A C 1
ATOM 1704 O O . LYS A 1 210 ? 5.487 20.917 5.338 1.00 49.78 210 LYS A O 1
ATOM 1709 N N . TYR A 1 211 ? 5.720 19.392 3.695 1.00 45.25 211 TYR A N 1
ATOM 1710 C CA . TYR A 1 211 ? 4.826 20.058 2.754 1.00 45.25 211 TYR A CA 1
ATOM 1711 C C . TYR A 1 211 ? 3.350 19.944 3.173 1.00 45.25 211 TYR A C 1
ATOM 1713 O O . TYR A 1 211 ? 2.590 20.889 2.979 1.00 45.25 211 TYR A O 1
ATOM 1721 N N . PHE A 1 212 ? 2.967 18.835 3.822 1.00 52.91 212 PHE A N 1
ATOM 1722 C CA . PHE A 1 212 ? 1.578 18.546 4.215 1.00 52.91 212 PHE A CA 1
ATOM 1723 C C . PHE A 1 212 ? 1.295 18.615 5.721 1.00 52.91 212 PHE A C 1
ATOM 1725 O O . PHE A 1 212 ? 0.132 18.620 6.123 1.00 52.91 212 PHE A O 1
ATOM 1732 N N . ALA A 1 213 ? 2.322 18.643 6.576 1.00 57.59 213 ALA A N 1
ATOM 1733 C CA . ALA A 1 213 ? 2.118 18.686 8.019 1.00 57.59 213 ALA A CA 1
ATOM 1734 C C . ALA A 1 213 ? 1.513 20.033 8.456 1.00 57.59 213 ALA A C 1
ATOM 1736 O O . ALA A 1 213 ? 2.188 21.060 8.478 1.00 57.59 213 ALA A O 1
ATOM 1737 N N . GLU A 1 214 ? 0.243 20.014 8.871 1.00 61.47 214 GLU A N 1
ATOM 1738 C CA . GLU A 1 214 ? -0.452 21.185 9.433 1.00 61.47 214 GLU A CA 1
ATOM 1739 C C . GLU A 1 214 ? 0.148 21.651 10.775 1.00 61.47 214 GLU A C 1
ATOM 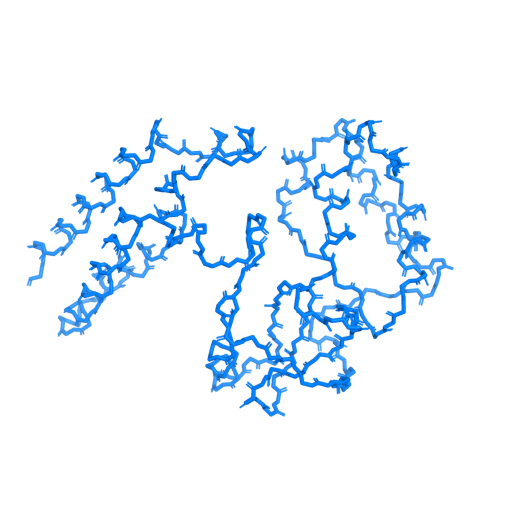1741 O O . GLU A 1 214 ? -0.042 22.797 11.186 1.00 61.47 214 GLU A O 1
ATOM 1746 N N . HIS A 1 215 ? 0.859 20.763 11.477 1.00 72.25 215 HIS A N 1
ATOM 1747 C CA . HIS A 1 215 ? 1.392 20.995 12.819 1.00 72.25 215 HIS A CA 1
ATOM 1748 C C . HIS A 1 215 ? 2.909 21.175 12.815 1.00 72.25 215 HIS A C 1
ATOM 1750 O O . HIS A 1 215 ? 3.632 20.503 12.081 1.00 72.25 215 HIS A O 1
ATOM 1756 N N . GLN A 1 216 ? 3.415 22.031 13.708 1.00 76.31 216 GLN A N 1
ATOM 1757 C CA . GLN A 1 216 ? 4.843 22.351 13.777 1.00 76.31 216 GLN A CA 1
ATOM 1758 C C . GLN A 1 216 ? 5.672 21.222 14.401 1.00 76.31 216 GLN A C 1
ATOM 1760 O O . GLN A 1 216 ? 6.895 21.192 14.255 1.00 76.31 216 GLN A O 1
ATOM 1765 N N . SER A 1 217 ? 5.031 20.300 15.129 1.00 87.50 217 SER A N 1
ATOM 1766 C CA . SER A 1 217 ? 5.691 19.129 15.709 1.00 87.50 217 SER A CA 1
ATOM 1767 C C . SER A 1 217 ? 4.721 17.968 15.974 1.00 87.50 217 SER A C 1
ATOM 1769 O O . SER A 1 217 ? 3.527 18.204 16.187 1.00 87.50 217 SER A O 1
ATOM 1771 N N . PRO A 1 218 ? 5.234 16.727 16.098 1.00 91.00 218 PRO A N 1
ATOM 1772 C CA . PRO A 1 218 ? 4.431 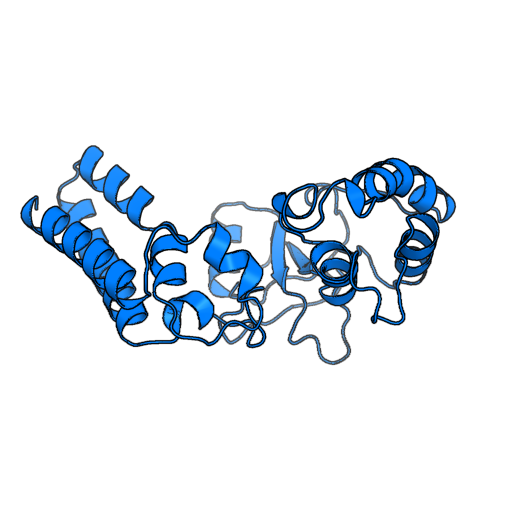15.576 16.519 1.00 91.00 218 PRO A CA 1
ATOM 1773 C C . PRO A 1 218 ? 3.736 15.763 17.878 1.00 91.00 218 PRO A C 1
ATOM 1775 O O . PRO A 1 218 ? 2.651 15.232 18.107 1.00 91.00 218 PRO A O 1
ATOM 1778 N N . TYR A 1 219 ? 4.335 16.547 18.782 1.00 92.62 219 TYR A N 1
ATOM 1779 C CA . TYR A 1 219 ? 3.758 16.857 20.094 1.00 92.62 219 TYR A CA 1
ATOM 1780 C C . TYR A 1 219 ? 2.546 17.783 19.990 1.00 92.62 219 TYR A C 1
ATOM 1782 O O . TYR A 1 219 ? 1.561 17.596 20.700 1.00 92.62 219 TYR A O 1
ATOM 1790 N N . GLU A 1 220 ? 2.602 18.772 19.099 1.00 92.88 220 GLU A N 1
ATOM 1791 C CA . GLU A 1 220 ? 1.472 19.662 18.840 1.00 92.88 220 GLU A CA 1
ATOM 1792 C C . GLU A 1 220 ? 0.311 18.892 18.197 1.00 92.88 220 GLU A C 1
ATOM 1794 O O . GLU A 1 220 ? -0.825 19.008 18.658 1.00 92.88 220 GLU A O 1
ATOM 1799 N N . ALA A 1 221 ? 0.608 18.037 17.210 1.00 93.75 221 ALA A N 1
ATOM 1800 C CA . ALA A 1 221 ? -0.375 17.139 16.604 1.00 93.75 221 ALA A CA 1
ATOM 1801 C C . ALA A 1 221 ? -1.062 16.258 17.660 1.00 93.75 221 ALA A C 1
ATOM 1803 O O . ALA A 1 221 ? -2.290 16.156 17.697 1.00 93.75 221 ALA A O 1
ATOM 1804 N N . PHE A 1 222 ? -0.277 15.687 18.581 1.00 95.75 222 PHE A N 1
ATOM 1805 C CA . PHE A 1 222 ? -0.792 14.883 19.687 1.00 95.75 222 PHE A CA 1
ATOM 1806 C C . PHE A 1 222 ? -1.724 15.680 20.603 1.00 95.75 222 PHE A C 1
ATOM 1808 O O . PHE A 1 222 ? -2.840 15.235 20.877 1.00 95.75 222 PHE A O 1
ATOM 1815 N N . ILE A 1 223 ? -1.289 16.858 21.063 1.00 96.00 223 ILE A N 1
ATOM 1816 C CA . ILE A 1 223 ? -2.079 17.715 21.958 1.00 96.00 223 ILE A CA 1
ATOM 1817 C C . ILE A 1 223 ? -3.397 18.111 21.288 1.00 96.00 223 ILE A C 1
ATOM 1819 O O . ILE A 1 223 ? -4.457 17.989 21.905 1.00 96.00 223 ILE A O 1
ATOM 1823 N N . ASN A 1 224 ? -3.352 18.538 20.025 1.00 95.50 224 ASN A N 1
ATOM 1824 C CA . ASN A 1 224 ? -4.538 18.947 19.278 1.00 95.50 224 ASN A CA 1
ATOM 1825 C C . ASN A 1 224 ? -5.527 17.790 19.109 1.00 95.50 224 ASN A C 1
ATOM 1827 O O . ASN A 1 224 ? -6.701 17.9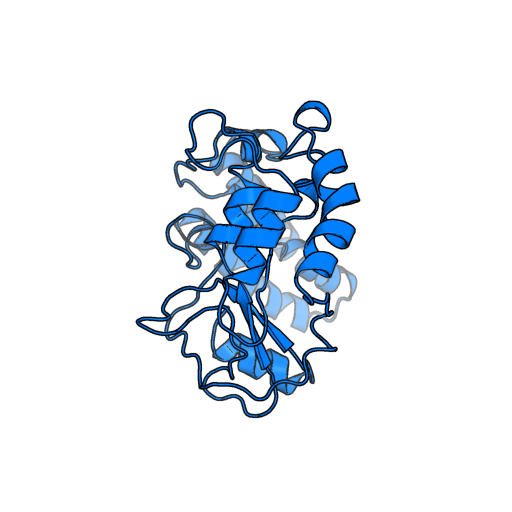27 19.463 1.00 95.50 224 ASN A O 1
ATOM 1831 N N . TYR A 1 225 ? -5.057 16.632 18.644 1.00 96.00 225 TYR A N 1
ATOM 1832 C CA . TYR A 1 225 ? -5.920 15.472 18.436 1.00 96.00 225 TYR A CA 1
ATOM 1833 C C . TYR A 1 225 ? -6.526 14.959 19.751 1.00 96.00 225 TYR A C 1
ATOM 1835 O O . TYR A 1 225 ? -7.729 14.700 19.829 1.00 96.00 225 TYR A O 1
ATOM 1843 N N . MET A 1 226 ? -5.739 14.907 20.829 1.00 96.25 226 MET A N 1
ATOM 1844 C CA . MET A 1 226 ? -6.242 14.531 22.151 1.00 96.25 226 MET A CA 1
ATOM 1845 C C . MET A 1 226 ? -7.255 15.533 22.707 1.00 96.25 226 MET A C 1
ATOM 1847 O O . MET A 1 226 ? -8.268 15.109 23.261 1.00 96.25 226 MET A O 1
ATOM 1851 N N . ASN A 1 227 ? -7.045 16.841 22.534 1.00 96.31 227 ASN A N 1
ATOM 1852 C CA . ASN A 1 227 ? -8.018 17.857 22.947 1.00 96.31 227 ASN A CA 1
ATOM 1853 C C . ASN A 1 227 ? -9.361 17.675 22.226 1.00 96.31 227 ASN A C 1
ATOM 1855 O O . ASN A 1 227 ? -10.415 17.758 22.860 1.00 96.31 227 ASN A O 1
ATOM 1859 N N . ILE A 1 228 ? -9.335 17.357 20.927 1.00 95.00 228 ILE A N 1
ATOM 1860 C CA . ILE A 1 228 ? -10.540 17.050 20.145 1.00 95.00 228 ILE A CA 1
ATOM 1861 C C . ILE A 1 228 ? -11.242 15.800 20.693 1.00 95.00 228 ILE A C 1
ATOM 1863 O O . ILE A 1 228 ? -12.453 15.830 20.924 1.00 95.00 228 ILE A O 1
ATOM 1867 N N . ILE A 1 229 ? -10.498 14.721 20.966 1.00 94.75 229 ILE A N 1
ATOM 1868 C CA . ILE A 1 229 ? -11.047 13.493 21.567 1.00 94.75 229 ILE A CA 1
ATOM 1869 C C . ILE A 1 229 ? -11.696 13.785 22.929 1.00 94.75 229 ILE A C 1
ATOM 1871 O O . ILE A 1 229 ? -12.794 13.298 23.202 1.00 94.75 229 ILE A O 1
ATOM 1875 N N . GLN A 1 230 ? -11.045 14.571 23.792 1.00 94.69 230 GLN A N 1
ATOM 1876 C CA . GLN A 1 230 ? -11.582 14.912 25.115 1.00 94.69 230 GLN A CA 1
ATOM 1877 C C . GLN A 1 230 ? -12.829 15.790 25.023 1.00 94.69 230 GLN A C 1
ATOM 1879 O O . GLN A 1 230 ? -13.792 15.563 25.754 1.00 94.69 230 GLN A O 1
ATOM 1884 N N . HIS A 1 231 ? -12.858 16.743 24.091 1.00 93.94 231 HIS A N 1
ATOM 1885 C CA . HIS A 1 231 ? -14.059 17.526 23.834 1.00 93.94 231 HIS A CA 1
ATOM 1886 C C . HIS A 1 231 ? -15.213 16.624 23.378 1.00 93.94 231 HIS A C 1
ATOM 1888 O O . HIS A 1 231 ? -16.302 16.704 23.940 1.00 93.94 231 HIS A O 1
ATOM 1894 N N . LEU A 1 232 ? -14.969 15.704 22.437 1.00 92.06 232 LEU A N 1
ATOM 1895 C CA . LEU A 1 232 ? -15.993 14.775 21.958 1.00 92.06 232 LEU A CA 1
ATOM 1896 C C . LEU A 1 232 ? -16.516 13.860 23.077 1.00 92.06 232 LEU A C 1
ATOM 1898 O O . LEU A 1 232 ? -17.712 13.590 23.131 1.00 92.06 232 LEU A O 1
ATOM 1902 N N . LYS A 1 233 ? -15.653 13.440 24.010 1.00 91.44 233 LYS A N 1
ATOM 1903 C CA . LYS A 1 233 ? -16.071 12.715 25.221 1.00 91.44 233 LYS A CA 1
ATOM 1904 C C . LYS A 1 233 ? -16.968 13.539 26.134 1.00 91.44 233 LYS A C 1
ATOM 1906 O O . LYS A 1 233 ? -17.909 12.986 26.683 1.00 91.44 233 LYS A O 1
ATOM 1911 N N . GLY A 1 234 ? -16.694 14.833 26.290 1.00 91.12 234 GLY A N 1
ATOM 1912 C CA . GLY A 1 234 ? -17.524 15.733 27.096 1.00 91.12 234 GLY A CA 1
ATOM 1913 C C . GLY A 1 234 ? -18.938 15.943 26.540 1.00 91.12 234 GLY A C 1
ATOM 1914 O O . GLY A 1 234 ? -19.806 16.419 27.267 1.00 91.12 234 GLY A O 1
ATOM 1915 N N . LEU A 1 235 ? -19.177 15.586 25.273 1.00 88.38 235 LEU A N 1
ATOM 1916 C CA . LEU A 1 235 ? -20.498 15.624 24.638 1.00 88.38 235 LEU A CA 1
ATOM 1917 C C . LEU A 1 235 ? -21.325 14.344 24.862 1.00 88.38 235 LEU A C 1
ATOM 1919 O O . LEU A 1 235 ? -22.489 14.307 24.459 1.00 88.38 235 LEU A O 1
ATOM 1923 N N . LEU A 1 236 ? -20.735 13.297 25.452 1.00 86.56 236 LEU A N 1
ATOM 1924 C CA . LEU A 1 236 ? -21.406 12.028 25.756 1.00 86.56 236 LEU A CA 1
ATOM 1925 C C . LEU A 1 236 ? -22.088 12.073 27.118 1.00 86.56 236 LEU A C 1
ATOM 1927 O O . LEU A 1 236 ? -23.253 11.613 27.170 1.00 86.56 236 LEU A O 1
#

Sequence (236 aa):
YSNEIAGIAESLGYKTILAEGINLGWRSPNYVYRPRGCSKIKLLLRNYMLSDDVSFRFSAHAWSGYPLTADKYADWLSHCTGDVTNIFMDYETFGEHQWKETGIFGFLSHLPAEIKKYNLEFATPEEIEMEPAGEYDAPNVTSWADLERDASAWLGNDMQKSCFNEMEKLGALIKQKNDKKLLHLWRVLQTTDHIYYISTKKMGDEEVHKYFAEHQSPYEAFINYMNIIQHLKGLL